Protein AF-A0A7S2Z044-F1 (afdb_monomer_lite)

Structure (mmCIF, N/CA/C/O backbone):
data_AF-A0A7S2Z044-F1
#
_entry.id   AF-A0A7S2Z044-F1
#
loop_
_atom_site.group_PDB
_atom_site.id
_atom_site.type_symbol
_atom_site.label_atom_id
_atom_site.label_alt_id
_atom_site.label_comp_id
_atom_site.label_asym_id
_atom_site.label_entity_id
_atom_site.label_seq_id
_atom_site.pdbx_PDB_ins_code
_atom_site.Cartn_x
_atom_site.Cartn_y
_atom_site.Cartn_z
_atom_site.occupancy
_atom_site.B_iso_or_equiv
_atom_site.auth_seq_id
_atom_site.auth_comp_id
_atom_site.auth_asym_id
_atom_site.auth_atom_id
_atom_site.pdbx_PDB_model_num
ATOM 1 N N . ASN A 1 1 ? 30.075 -50.913 -17.106 1.00 54.25 1 ASN A N 1
ATOM 2 C CA . ASN A 1 1 ? 29.854 -49.473 -16.843 1.00 54.25 1 ASN A CA 1
ATOM 3 C C . ASN A 1 1 ? 29.549 -48.778 -18.163 1.00 54.25 1 ASN A C 1
ATOM 5 O O . ASN A 1 1 ? 30.467 -48.307 -18.811 1.00 54.25 1 ASN A O 1
ATOM 9 N N . GLY A 1 2 ? 28.295 -48.842 -18.622 1.00 72.44 2 GLY A N 1
ATOM 10 C CA . GLY A 1 2 ? 27.873 -48.404 -19.961 1.00 72.44 2 GLY A CA 1
ATOM 11 C C . GLY A 1 2 ? 27.183 -47.046 -19.942 1.00 72.44 2 GLY A C 1
ATOM 12 O O . GLY A 1 2 ? 25.981 -46.975 -20.171 1.00 72.44 2 GLY A O 1
ATOM 13 N N . LEU A 1 3 ? 27.926 -45.985 -19.631 1.00 67.94 3 LEU A N 1
ATOM 14 C CA . LEU A 1 3 ? 27.443 -44.635 -19.914 1.00 67.94 3 LEU A CA 1
ATOM 15 C C . LEU A 1 3 ? 27.772 -44.306 -21.381 1.00 67.94 3 LEU A C 1
ATOM 17 O O . LEU A 1 3 ? 28.876 -44.635 -21.818 1.00 67.94 3 LEU A O 1
ATOM 21 N N . PRO A 1 4 ? 26.832 -43.724 -22.145 1.00 78.38 4 PRO A N 1
ATOM 22 C CA . PRO A 1 4 ? 27.075 -43.335 -23.532 1.00 78.38 4 PRO A CA 1
ATOM 23 C C . PRO A 1 4 ? 28.184 -42.279 -23.629 1.00 78.38 4 PRO A C 1
ATOM 25 O O . PRO A 1 4 ? 28.387 -41.497 -22.698 1.00 78.38 4 PRO A O 1
ATOM 28 N N . GLU A 1 5 ? 28.902 -42.269 -24.757 1.00 81.75 5 GLU A N 1
ATOM 29 C CA . GLU A 1 5 ? 29.969 -41.295 -25.002 1.00 81.75 5 GLU A CA 1
ATOM 30 C C . GLU A 1 5 ? 29.427 -39.853 -25.027 1.00 81.75 5 GLU A C 1
ATOM 32 O O . GLU A 1 5 ? 28.322 -39.623 -25.531 1.00 81.75 5 GLU A O 1
ATOM 37 N N . PRO A 1 6 ? 30.181 -38.866 -24.502 1.00 82.19 6 PRO A N 1
ATOM 38 C CA . PRO A 1 6 ? 29.783 -37.466 -24.563 1.00 82.19 6 PRO A CA 1
ATOM 39 C C . PRO A 1 6 ? 29.648 -36.997 -26.016 1.00 82.19 6 PRO A C 1
ATOM 41 O O . PRO A 1 6 ? 30.586 -37.107 -26.803 1.00 82.19 6 PRO A O 1
ATOM 44 N N . VAL A 1 7 ? 28.496 -36.423 -26.359 1.00 84.81 7 VAL A N 1
ATOM 45 C CA . VAL A 1 7 ? 28.258 -35.797 -27.664 1.00 84.81 7 VAL A CA 1
ATOM 46 C C . VAL A 1 7 ? 28.498 -34.296 -27.538 1.00 84.81 7 VAL A C 1
ATOM 48 O O . VAL A 1 7 ? 27.949 -33.647 -26.649 1.00 84.81 7 VAL A O 1
ATOM 51 N N . VAL A 1 8 ? 29.313 -33.732 -28.431 1.00 84.56 8 VAL A N 1
ATOM 52 C CA . VAL A 1 8 ? 29.525 -32.281 -28.508 1.00 84.56 8 VAL A CA 1
ATOM 53 C C . VAL A 1 8 ? 28.316 -31.642 -29.186 1.00 84.56 8 VAL A C 1
ATOM 55 O O . VAL A 1 8 ? 27.989 -31.988 -30.321 1.00 84.56 8 VAL A O 1
ATOM 58 N N . HIS A 1 9 ? 27.676 -30.687 -28.511 1.00 81.94 9 HIS A N 1
ATOM 59 C CA . HIS A 1 9 ? 26.651 -29.834 -29.106 1.00 81.94 9 HIS A CA 1
ATOM 60 C C . HIS A 1 9 ? 27.142 -28.384 -29.199 1.00 81.94 9 HIS A C 1
ATOM 62 O O . HIS A 1 9 ? 27.899 -27.918 -28.347 1.00 81.94 9 HIS A O 1
ATOM 68 N N . THR A 1 10 ? 26.725 -27.678 -30.250 1.00 85.44 10 THR A N 1
ATOM 69 C CA . THR A 1 10 ? 26.970 -26.247 -30.440 1.00 85.44 10 THR A CA 1
ATOM 70 C C . THR A 1 10 ? 25.635 -25.530 -30.347 1.00 85.44 10 THR A C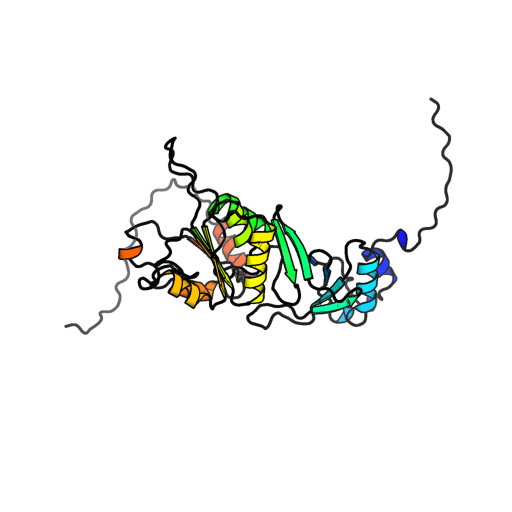 1
ATOM 72 O O . THR A 1 10 ? 24.788 -25.698 -31.221 1.00 85.44 10 THR A O 1
ATOM 75 N N . GLU A 1 11 ? 25.466 -24.719 -29.307 1.00 82.81 11 GLU A N 1
ATOM 76 C CA . GLU A 1 11 ? 24.310 -23.838 -29.156 1.00 82.81 11 GLU A CA 1
ATOM 77 C C . GLU A 1 11 ? 24.709 -22.386 -29.423 1.00 82.81 11 GLU A C 1
ATOM 79 O O . GLU A 1 11 ? 25.811 -21.952 -29.082 1.00 82.81 11 GLU A O 1
ATOM 84 N N . THR A 1 12 ? 23.812 -21.628 -30.057 1.00 87.31 12 THR A N 1
ATOM 85 C CA . THR A 1 12 ? 23.994 -20.190 -30.288 1.00 87.31 12 THR A CA 1
ATOM 86 C C . THR A 1 12 ? 23.179 -19.427 -29.259 1.00 87.31 12 THR A C 1
ATOM 88 O O . THR A 1 12 ? 21.952 -19.487 -29.275 1.00 87.31 12 THR A O 1
ATOM 91 N N . LEU A 1 13 ? 23.857 -18.695 -28.378 1.00 85.31 13 LEU A N 1
ATOM 92 C CA . LEU A 1 13 ? 23.195 -17.864 -27.378 1.00 85.31 13 LEU A CA 1
ATOM 93 C C . LEU A 1 13 ? 22.708 -16.560 -28.024 1.00 85.31 13 LEU A C 1
ATOM 95 O O . LEU A 1 13 ? 23.508 -15.677 -28.336 1.00 85.31 13 LEU A O 1
ATOM 99 N N . GLY A 1 14 ? 21.401 -16.451 -28.247 1.00 88.44 14 GLY A N 1
ATOM 100 C CA . GLY A 1 14 ? 20.727 -15.219 -28.659 1.00 88.44 14 GLY A CA 1
ATOM 101 C C . GLY A 1 14 ? 20.062 -14.459 -27.508 1.00 88.44 14 GLY A C 1
ATOM 102 O O . GLY A 1 14 ? 20.270 -14.745 -26.326 1.00 88.44 14 GLY A O 1
ATOM 103 N N . TYR A 1 15 ? 19.241 -13.466 -27.866 1.00 91.88 15 TYR A N 1
ATOM 104 C CA . TYR A 1 15 ? 18.554 -12.585 -26.919 1.00 91.88 15 TYR A CA 1
ATOM 105 C C . TYR A 1 15 ? 17.792 -13.377 -25.862 1.00 91.88 15 TYR A C 1
ATOM 107 O 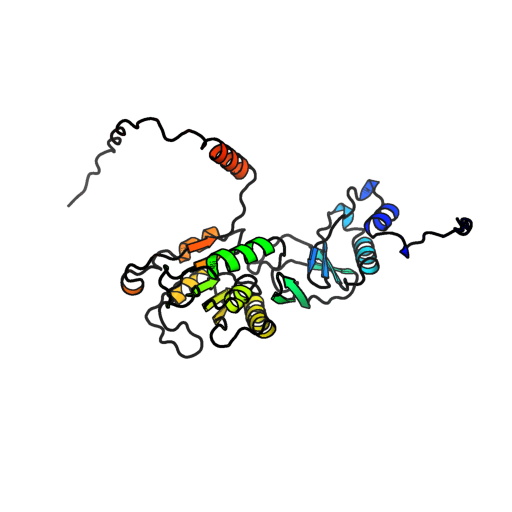O . TYR A 1 15 ? 17.910 -13.069 -24.684 1.00 91.88 15 TYR A O 1
ATOM 115 N N . GLU A 1 16 ? 17.041 -14.397 -26.266 1.00 90.44 16 GLU A N 1
ATOM 116 C CA . GLU A 1 16 ? 16.222 -15.275 -25.427 1.00 90.44 16 GLU A CA 1
ATOM 117 C C . GLU A 1 16 ? 16.976 -15.939 -24.266 1.00 90.44 16 GLU A C 1
ATOM 119 O O . GLU A 1 16 ? 16.363 -16.208 -23.236 1.00 90.44 16 GLU A O 1
ATOM 124 N N . HIS A 1 17 ? 18.295 -16.108 -24.376 1.00 91.75 17 HIS A N 1
ATOM 125 C CA . HIS A 1 17 ? 19.126 -16.723 -23.338 1.00 91.75 17 HIS A CA 1
ATOM 126 C C . HIS A 1 17 ? 19.630 -15.726 -22.283 1.00 91.75 17 HIS A C 1
ATOM 128 O O . HIS A 1 17 ? 20.152 -16.139 -21.251 1.00 91.75 17 HIS A O 1
ATOM 134 N N . LEU A 1 18 ? 19.487 -14.420 -22.532 1.00 92.31 18 LEU A N 1
ATOM 135 C CA . LEU A 1 18 ? 19.989 -13.364 -21.655 1.00 92.31 18 LEU A CA 1
ATOM 136 C C . LEU A 1 18 ? 18.912 -12.848 -20.698 1.00 92.31 18 LEU A C 1
ATOM 138 O O . LEU A 1 18 ? 17.761 -12.616 -21.089 1.00 92.31 18 LEU A O 1
ATOM 142 N N . GLY A 1 19 ? 19.308 -12.569 -19.459 1.00 92.00 19 GLY A N 1
ATOM 143 C CA . GLY A 1 19 ? 18.489 -11.846 -18.490 1.00 92.00 19 GLY A CA 1
ATOM 144 C C . GLY A 1 19 ? 18.380 -10.352 -18.814 1.00 92.00 19 GLY A C 1
ATOM 145 O O . GLY A 1 19 ? 19.195 -9.782 -19.541 1.00 92.00 19 GLY A O 1
ATOM 146 N N . ALA A 1 20 ? 17.389 -9.673 -18.225 1.00 92.62 20 ALA A N 1
ATOM 147 C CA . ALA A 1 20 ? 17.170 -8.237 -18.444 1.00 92.62 20 ALA A CA 1
ATOM 148 C C . ALA A 1 20 ? 18.421 -7.391 -18.166 1.00 92.62 20 ALA A C 1
ATOM 150 O O . ALA A 1 20 ? 18.765 -6.513 -18.953 1.00 92.62 20 ALA A O 1
ATOM 151 N N . LEU A 1 21 ? 19.136 -7.682 -17.076 1.00 91.00 21 LEU A N 1
ATOM 152 C CA . LEU A 1 21 ? 20.350 -6.954 -16.715 1.00 91.00 21 LEU A CA 1
ATOM 153 C C . LEU A 1 21 ? 21.470 -7.132 -17.753 1.00 91.00 21 LEU A C 1
ATOM 155 O O . LEU A 1 21 ? 22.160 -6.169 -18.073 1.00 91.00 21 LEU A O 1
ATOM 159 N N . GLU A 1 22 ? 21.655 -8.341 -18.281 1.00 91.69 22 GLU A N 1
ATOM 160 C CA . GLU A 1 22 ? 22.692 -8.644 -19.277 1.00 91.69 22 GLU A CA 1
ATOM 161 C C . GLU A 1 22 ? 22.397 -7.948 -20.602 1.00 91.69 22 GLU A C 1
ATOM 163 O O . GLU A 1 22 ? 23.284 -7.325 -21.184 1.00 91.69 22 GLU A O 1
ATOM 168 N N . VAL A 1 23 ? 21.133 -7.974 -21.028 1.00 93.81 23 VAL A N 1
ATOM 169 C CA . VAL A 1 23 ? 20.668 -7.222 -22.196 1.00 93.81 23 VAL A CA 1
ATOM 170 C C . VAL A 1 23 ? 20.916 -5.727 -22.006 1.00 93.81 23 VAL A C 1
ATOM 172 O O . VAL A 1 23 ? 21.525 -5.088 -22.862 1.00 93.81 23 VAL A O 1
ATOM 175 N N . LEU A 1 24 ? 20.493 -5.150 -20.878 1.00 93.19 24 LEU A N 1
ATOM 176 C CA . LEU A 1 24 ? 20.673 -3.718 -20.627 1.00 93.19 24 LEU A CA 1
ATOM 177 C C . LEU A 1 24 ? 22.152 -3.319 -20.568 1.00 93.19 24 LEU A C 1
ATOM 179 O O . LEU A 1 24 ? 22.493 -2.237 -21.035 1.00 93.19 24 LEU A O 1
ATOM 183 N N . ARG A 1 25 ? 23.040 -4.189 -20.066 1.00 91.06 25 ARG A N 1
ATOM 184 C CA . ARG A 1 25 ? 24.499 -3.969 -20.077 1.00 91.06 25 ARG A CA 1
ATOM 185 C C . ARG A 1 25 ? 25.090 -3.868 -21.474 1.00 91.06 25 ARG A C 1
ATOM 187 O O . ARG A 1 25 ? 26.053 -3.131 -21.649 1.00 91.06 25 ARG A O 1
ATOM 194 N N . GLN A 1 26 ? 24.534 -4.596 -22.434 1.00 91.12 26 GLN A N 1
ATOM 195 C CA . GLN A 1 26 ? 25.003 -4.562 -23.817 1.00 91.12 26 GLN A CA 1
ATOM 196 C C . GLN A 1 26 ? 24.399 -3.397 -24.609 1.00 91.12 26 GLN A C 1
ATOM 198 O O . GLN A 1 26 ? 25.056 -2.861 -25.497 1.00 91.12 26 GLN A O 1
ATOM 203 N N . LEU A 1 27 ? 23.159 -3.001 -24.298 1.00 91.06 27 LEU A N 1
ATOM 204 C CA . LEU A 1 27 ? 22.430 -1.986 -25.066 1.00 91.06 27 LEU A CA 1
ATOM 205 C C . LEU A 1 27 ? 22.612 -0.555 -24.547 1.00 91.06 27 LEU A C 1
ATOM 207 O O . LEU A 1 27 ? 22.494 0.391 -25.325 1.00 91.06 27 LEU A O 1
ATOM 211 N N . LEU A 1 28 ? 22.848 -0.370 -23.246 1.00 91.25 28 LEU A N 1
ATOM 212 C CA . LEU A 1 28 ? 23.001 0.961 -22.663 1.00 91.25 28 LEU A CA 1
ATOM 213 C C . LEU A 1 28 ? 24.460 1.428 -22.734 1.00 91.25 28 LEU A C 1
ATOM 215 O O . LEU A 1 28 ? 25.361 0.671 -22.370 1.00 91.25 28 LEU A O 1
ATOM 219 N N . PRO A 1 29 ? 24.717 2.693 -23.114 1.00 88.75 29 PRO A N 1
ATOM 220 C CA . PRO A 1 29 ? 26.056 3.258 -23.054 1.00 88.75 29 PRO A CA 1
ATOM 221 C C . PRO A 1 29 ? 26.427 3.513 -21.589 1.00 88.75 29 PRO A C 1
ATOM 223 O O . PRO A 1 29 ? 26.142 4.572 -21.033 1.00 88.75 29 PRO A O 1
ATOM 226 N N . THR A 1 30 ? 27.061 2.530 -20.949 1.00 80.31 30 THR A N 1
ATOM 227 C CA . THR A 1 30 ? 27.416 2.549 -19.515 1.00 80.31 30 THR A CA 1
ATOM 228 C C . THR A 1 30 ? 28.252 3.760 -19.114 1.00 80.31 30 THR A C 1
ATOM 230 O O . THR A 1 30 ? 28.068 4.290 -18.023 1.00 80.31 30 THR A O 1
ATOM 233 N N . ALA A 1 31 ? 29.097 4.262 -20.018 1.00 77.94 31 ALA A N 1
ATOM 234 C CA . ALA A 1 31 ? 29.869 5.488 -19.815 1.00 77.94 31 ALA A CA 1
ATOM 235 C C . ALA A 1 31 ? 28.998 6.746 -19.605 1.00 77.94 31 ALA A C 1
ATOM 237 O O . ALA A 1 31 ? 29.471 7.719 -19.030 1.00 77.94 31 ALA A O 1
ATOM 238 N N . ILE A 1 32 ? 27.745 6.730 -20.074 1.00 74.50 32 ILE A N 1
ATOM 239 C CA . ILE A 1 32 ? 26.797 7.853 -20.003 1.00 74.50 32 ILE A CA 1
ATOM 240 C C . ILE A 1 32 ? 25.731 7.594 -18.935 1.00 74.50 32 ILE A C 1
ATOM 242 O O . ILE A 1 32 ? 25.380 8.491 -18.179 1.00 74.50 32 ILE A O 1
ATOM 246 N N . VAL A 1 33 ? 25.209 6.367 -18.873 1.00 77.06 33 VAL A N 1
ATOM 247 C CA . VAL A 1 33 ? 24.081 6.006 -17.998 1.00 77.06 33 VAL A CA 1
ATOM 248 C C . VAL A 1 33 ? 24.524 5.754 -16.550 1.00 77.06 33 VAL A C 1
ATOM 250 O O . VAL A 1 33 ? 23.701 5.783 -15.635 1.00 77.06 33 VAL A O 1
ATOM 253 N N . GLY A 1 34 ? 25.819 5.513 -16.323 1.00 80.62 34 GLY A N 1
ATOM 254 C CA . GLY A 1 34 ? 26.341 5.129 -15.016 1.00 80.62 34 GLY A CA 1
ATOM 255 C C . GLY A 1 34 ? 25.796 3.764 -14.596 1.00 80.62 34 GLY A C 1
ATOM 256 O O . GLY A 1 34 ? 26.004 2.760 -15.284 1.00 80.62 34 GLY A O 1
ATOM 257 N N . ASP A 1 35 ? 25.082 3.722 -13.470 1.00 81.88 35 ASP A N 1
ATOM 258 C CA . ASP A 1 35 ? 24.473 2.489 -12.969 1.00 81.88 35 ASP A CA 1
ATOM 259 C C . ASP A 1 35 ? 23.275 2.074 -13.824 1.00 81.88 35 ASP A C 1
ATOM 261 O O . ASP A 1 35 ? 22.336 2.8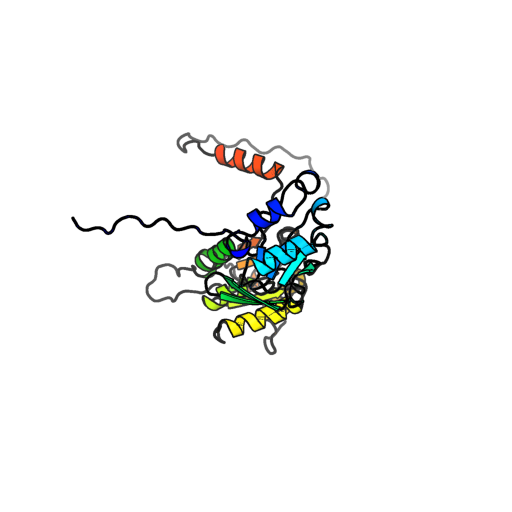40 -14.030 1.00 81.88 35 ASP A O 1
ATOM 265 N N . ILE A 1 36 ? 23.253 0.816 -14.252 1.00 84.69 36 ILE A N 1
ATOM 266 C CA . ILE A 1 36 ? 22.097 0.224 -14.930 1.00 84.69 36 ILE A CA 1
ATOM 267 C C . ILE A 1 36 ? 21.034 -0.133 -13.885 1.00 84.69 36 ILE A C 1
ATOM 269 O O . ILE A 1 36 ? 21.398 -0.644 -12.824 1.00 84.69 36 ILE A O 1
ATOM 273 N N . PRO A 1 37 ? 19.730 0.070 -14.160 1.00 83.12 37 PRO A N 1
ATOM 274 C CA . PRO A 1 37 ? 18.671 -0.418 -13.283 1.00 83.12 37 PRO A CA 1
ATOM 275 C C . PRO A 1 37 ? 18.810 -1.926 -13.035 1.00 83.12 37 PRO A C 1
ATOM 277 O O . PRO A 1 37 ? 18.689 -2.734 -13.955 1.00 83.12 37 PRO A O 1
ATOM 280 N N . THR A 1 38 ? 19.088 -2.307 -11.789 1.00 82.69 38 THR A N 1
ATOM 281 C CA . THR A 1 38 ? 19.297 -3.710 -11.392 1.00 82.69 38 THR A CA 1
ATOM 282 C C . THR A 1 38 ? 18.045 -4.359 -10.817 1.00 82.69 38 THR A C 1
ATOM 284 O O . THR A 1 38 ? 17.954 -5.584 -10.782 1.00 82.69 38 THR A O 1
ATOM 287 N N . SER A 1 39 ? 17.080 -3.560 -10.364 1.00 86.81 39 SER A N 1
ATOM 288 C CA . SER A 1 39 ? 15.843 -4.035 -9.755 1.00 86.81 39 SER A CA 1
ATOM 289 C C . SER A 1 39 ? 14.683 -3.076 -10.016 1.00 86.81 39 SER A C 1
ATOM 291 O O . SER A 1 39 ? 14.867 -1.903 -10.348 1.00 86.81 39 SER A O 1
ATOM 293 N N . PHE A 1 40 ? 13.471 -3.601 -9.872 1.00 92.81 40 PHE A N 1
ATOM 294 C CA . PHE A 1 40 ? 12.220 -2.857 -9.933 1.00 92.81 40 PHE A CA 1
ATOM 295 C C . PHE A 1 40 ? 11.240 -3.439 -8.914 1.00 92.81 40 PHE A C 1
ATOM 297 O O . PHE A 1 40 ? 11.372 -4.590 -8.491 1.00 92.81 40 PHE A O 1
ATOM 304 N N . GLU A 1 41 ? 10.250 -2.647 -8.510 1.00 93.19 41 GLU A N 1
ATOM 305 C CA . GLU A 1 41 ? 9.163 -3.141 -7.666 1.00 93.19 41 GLU A CA 1
ATOM 306 C C . GLU A 1 41 ? 8.070 -3.752 -8.535 1.00 93.19 41 GLU A C 1
ATOM 308 O O . GLU A 1 41 ? 7.736 -3.222 -9.592 1.00 93.19 41 GLU A O 1
ATOM 313 N N . THR A 1 42 ? 7.495 -4.866 -8.089 1.00 95.00 42 THR A N 1
ATOM 314 C CA . THR A 1 42 ? 6.371 -5.503 -8.780 1.00 95.00 42 THR A CA 1
ATOM 315 C C . THR A 1 42 ? 5.081 -5.264 -8.005 1.00 95.00 42 THR A C 1
ATOM 317 O O . THR A 1 42 ? 5.006 -5.555 -6.810 1.00 95.00 42 THR A O 1
ATOM 320 N N . VAL A 1 43 ? 4.053 -4.768 -8.691 1.00 96.06 43 VAL A N 1
ATOM 321 C CA . VAL A 1 43 ? 2.700 -4.559 -8.159 1.00 96.06 43 VAL A CA 1
ATOM 322 C C . VAL A 1 43 ? 1.711 -5.311 -9.053 1.00 96.06 43 VAL A C 1
ATOM 324 O O . VAL A 1 43 ? 1.166 -4.782 -10.023 1.00 96.06 43 VAL A O 1
ATOM 327 N N . GLY A 1 44 ? 1.530 -6.600 -8.758 1.00 96.25 44 GLY A N 1
ATOM 328 C CA . GLY A 1 44 ? 0.828 -7.537 -9.640 1.00 96.25 44 GLY A CA 1
ATOM 329 C C . GLY A 1 44 ? 1.538 -7.644 -10.990 1.00 96.25 44 GLY A C 1
ATOM 330 O O . GLY A 1 44 ? 2.695 -8.050 -11.021 1.00 96.25 44 GLY A O 1
ATOM 331 N N . HIS A 1 45 ? 0.887 -7.270 -12.093 1.00 97.62 45 HIS A N 1
ATOM 332 C CA . HIS A 1 45 ? 1.500 -7.268 -13.435 1.00 97.62 45 HIS A CA 1
ATOM 333 C C . HIS A 1 45 ? 2.270 -5.984 -13.788 1.00 97.62 45 HIS A C 1
ATOM 335 O O . HIS A 1 45 ? 2.713 -5.826 -14.927 1.00 97.62 45 HIS A O 1
ATOM 341 N N . ILE A 1 46 ? 2.398 -5.042 -12.850 1.00 98.31 46 ILE A N 1
ATOM 342 C CA . ILE A 1 46 ? 3.038 -3.744 -13.083 1.00 98.31 46 ILE A CA 1
ATOM 343 C C . ILE A 1 46 ? 4.471 -3.778 -12.551 1.00 98.31 46 ILE A C 1
ATOM 345 O O . ILE A 1 46 ? 4.683 -4.045 -11.367 1.00 98.31 46 ILE A O 1
ATOM 349 N N . ALA A 1 47 ? 5.448 -3.457 -13.398 1.00 97.44 47 ALA A N 1
ATOM 350 C CA . ALA A 1 47 ? 6.824 -3.191 -12.986 1.00 97.44 47 ALA A CA 1
ATOM 351 C C . ALA A 1 47 ? 7.026 -1.685 -12.783 1.00 97.44 47 ALA A C 1
ATOM 353 O O . ALA A 1 47 ? 6.835 -0.899 -13.707 1.00 97.44 47 ALA A O 1
ATOM 354 N N . HIS A 1 48 ? 7.427 -1.281 -11.582 1.00 96.06 48 HIS A N 1
ATOM 355 C CA . HIS A 1 48 ? 7.641 0.110 -11.201 1.00 96.06 48 HIS A CA 1
ATOM 356 C C . HIS A 1 48 ? 9.131 0.412 -11.021 1.00 96.06 48 HIS A C 1
ATOM 358 O O . HIS A 1 48 ? 9.814 -0.174 -10.176 1.00 96.06 48 HIS A O 1
ATOM 364 N N . LEU A 1 49 ? 9.617 1.371 -11.810 1.00 94.88 49 LEU A N 1
ATOM 365 C CA . LEU A 1 49 ? 10.976 1.895 -11.776 1.00 94.88 49 LEU A CA 1
ATOM 366 C C . LEU A 1 49 ? 11.055 3.299 -11.178 1.00 94.88 49 LEU A C 1
ATOM 368 O O . LEU A 1 49 ? 10.120 4.095 -11.252 1.00 94.88 49 LEU A O 1
ATOM 372 N N . ASN A 1 50 ? 12.232 3.598 -10.635 1.00 92.56 50 ASN A N 1
ATOM 373 C CA . ASN A 1 50 ? 12.647 4.936 -10.231 1.00 92.56 50 ASN A CA 1
ATOM 374 C C . ASN A 1 50 ? 13.930 5.265 -11.002 1.00 92.56 50 ASN A C 1
ATOM 376 O O . ASN A 1 50 ? 15.032 5.071 -10.488 1.00 92.56 50 ASN A O 1
ATOM 380 N N . LEU A 1 51 ? 13.776 5.650 -12.269 1.00 93.06 51 LEU A N 1
ATOM 381 C CA . LEU A 1 51 ? 14.903 5.963 -13.143 1.00 93.06 51 LEU A CA 1
ATOM 382 C C . LEU A 1 51 ? 15.593 7.259 -12.703 1.00 93.06 51 LEU A C 1
ATOM 384 O O . LEU A 1 51 ? 14.925 8.232 -12.355 1.00 93.06 51 LEU A O 1
ATOM 388 N N . LYS A 1 52 ? 16.928 7.258 -12.746 1.00 90.88 52 LYS A N 1
ATOM 389 C CA . LYS A 1 52 ? 17.767 8.452 -12.564 1.00 90.88 52 LYS A CA 1
ATOM 390 C C . LYS A 1 52 ? 17.735 9.327 -13.822 1.00 90.88 52 LYS A C 1
ATOM 392 O O . LYS A 1 52 ? 17.423 8.829 -14.906 1.00 90.88 52 LYS A O 1
ATOM 397 N N . ASP A 1 53 ? 18.113 10.596 -13.698 1.00 90.38 53 ASP A N 1
ATOM 398 C CA . ASP A 1 53 ? 18.072 11.565 -14.802 1.00 90.38 53 ASP A CA 1
ATOM 399 C C . ASP A 1 53 ? 18.886 11.104 -16.020 1.00 90.38 53 ASP A C 1
ATOM 401 O O . ASP A 1 53 ? 18.426 11.216 -17.157 1.00 90.38 53 ASP A O 1
ATOM 405 N N . GLU A 1 54 ? 20.040 10.472 -15.796 1.00 91.12 54 GLU A N 1
ATOM 406 C CA . GLU A 1 54 ? 20.912 9.937 -16.849 1.00 91.12 54 GLU A CA 1
ATOM 407 C C . GLU A 1 54 ? 20.283 8.745 -17.594 1.00 91.12 54 GLU A C 1
ATOM 409 O O . GLU A 1 54 ? 20.629 8.450 -18.740 1.00 91.12 54 GLU A O 1
ATOM 414 N N . GLN A 1 55 ? 19.330 8.057 -16.958 1.00 92.44 55 GLN A N 1
ATOM 415 C CA . GLN A 1 55 ? 18.612 6.907 -17.512 1.00 92.44 55 GLN A CA 1
ATOM 416 C C . GLN A 1 55 ? 17.344 7.319 -18.274 1.00 92.44 55 GLN A C 1
ATOM 418 O O . GLN A 1 55 ? 16.875 6.561 -19.128 1.00 92.44 55 GLN A O 1
ATOM 423 N N . LEU A 1 56 ? 16.779 8.503 -17.999 1.00 92.94 56 LEU A N 1
ATOM 424 C CA . LEU A 1 56 ? 15.526 8.971 -18.607 1.00 92.94 56 LEU A CA 1
ATOM 425 C C . LEU A 1 56 ? 15.540 8.988 -20.146 1.00 92.94 56 LEU A C 1
ATOM 427 O O . LEU A 1 56 ? 14.530 8.571 -20.726 1.00 92.94 56 LEU A O 1
ATOM 431 N N . PRO A 1 57 ? 16.637 9.369 -20.837 1.00 94.56 57 PRO A N 1
ATOM 432 C CA . PRO A 1 57 ? 16.706 9.284 -22.298 1.00 94.56 57 PRO A CA 1
ATOM 433 C C . PRO A 1 57 ? 16.499 7.861 -22.840 1.00 94.56 57 PRO A C 1
ATOM 435 O O . PRO A 1 57 ? 16.007 7.685 -23.952 1.00 94.56 57 PRO A O 1
ATOM 438 N N . TYR A 1 58 ? 16.807 6.838 -22.037 1.00 95.31 58 TYR A N 1
ATOM 439 C CA . TYR A 1 58 ? 16.714 5.422 -22.400 1.00 95.31 58 TYR A CA 1
ATOM 440 C C . TYR A 1 58 ? 15.478 4.727 -21.814 1.00 95.31 58 TYR A C 1
ATOM 442 O O . TYR A 1 58 ? 15.332 3.513 -21.959 1.00 95.31 58 TYR A O 1
ATOM 450 N N . LYS A 1 59 ? 14.551 5.461 -21.181 1.00 95.75 59 LYS A N 1
ATOM 451 C CA . LYS A 1 59 ? 13.405 4.879 -20.457 1.00 95.75 59 LYS A CA 1
ATOM 452 C C . LYS A 1 59 ? 12.568 3.905 -21.291 1.00 95.75 59 LYS A C 1
ATOM 454 O O . LYS A 1 59 ? 12.130 2.882 -20.777 1.00 95.75 59 LYS A O 1
ATOM 459 N N . ARG A 1 60 ? 12.372 4.185 -22.586 1.00 97.62 60 ARG A N 1
ATOM 460 C CA . ARG A 1 60 ? 11.611 3.311 -23.500 1.00 97.62 60 ARG A CA 1
ATOM 461 C C . ARG A 1 60 ? 12.344 2.000 -23.780 1.00 97.62 60 ARG A C 1
ATOM 463 O O . ARG A 1 60 ? 11.715 0.947 -23.778 1.00 97.62 60 ARG A O 1
ATOM 470 N N . LEU A 1 61 ? 13.663 2.060 -23.972 1.00 96.75 61 LEU A N 1
ATOM 471 C CA . LEU A 1 61 ? 14.509 0.879 -24.147 1.00 96.75 61 LEU A CA 1
ATOM 472 C C . LEU A 1 61 ? 14.513 0.027 -22.873 1.00 96.75 61 LEU A C 1
ATOM 474 O O . LEU A 1 61 ? 14.232 -1.166 -22.936 1.00 96.75 61 LEU A O 1
ATOM 478 N N . ILE A 1 62 ? 14.751 0.660 -21.720 1.00 96.44 62 ILE A N 1
ATOM 479 C CA . ILE A 1 62 ? 14.736 -0.000 -20.410 1.00 96.44 62 ILE A CA 1
ATOM 480 C C . ILE A 1 62 ? 13.387 -0.678 -20.168 1.00 96.44 62 ILE A C 1
ATOM 482 O O . ILE A 1 62 ? 13.333 -1.867 -19.861 1.00 96.44 62 ILE A O 1
ATOM 486 N N . GLY A 1 63 ? 12.294 0.064 -20.364 1.00 97.50 63 GLY A N 1
ATOM 487 C CA . GLY A 1 63 ? 10.943 -0.453 -20.194 1.00 97.50 63 GLY A CA 1
ATOM 488 C C . GLY A 1 63 ? 10.653 -1.646 -21.099 1.00 97.50 63 GLY A C 1
ATOM 489 O O . GLY A 1 63 ? 10.093 -2.636 -20.639 1.00 97.50 63 GLY A O 1
ATOM 490 N N . ARG A 1 64 ? 11.066 -1.586 -22.370 1.00 97.50 64 ARG A N 1
ATOM 491 C CA . ARG A 1 64 ? 10.845 -2.672 -23.329 1.00 97.50 64 ARG A CA 1
ATOM 492 C C . ARG A 1 64 ? 11.605 -3.941 -22.954 1.00 97.50 64 ARG A C 1
ATOM 494 O O . ARG A 1 64 ? 11.007 -5.009 -22.974 1.00 97.50 64 ARG A O 1
ATOM 501 N N . VAL A 1 65 ? 12.872 -3.826 -22.555 1.00 96.88 65 VAL A N 1
ATOM 502 C CA . VAL A 1 65 ? 13.651 -4.986 -22.093 1.00 96.88 65 VAL A CA 1
ATOM 503 C C . VAL A 1 65 ? 13.017 -5.601 -20.848 1.00 96.88 65 VAL A C 1
ATOM 505 O O . VAL A 1 65 ? 12.880 -6.815 -20.772 1.00 96.88 65 VAL A O 1
ATOM 508 N N . ILE A 1 66 ? 12.577 -4.787 -19.883 1.00 96.88 66 ILE A N 1
ATOM 509 C CA . ILE A 1 66 ? 11.899 -5.302 -18.684 1.00 96.88 66 ILE A CA 1
ATOM 510 C C . ILE A 1 66 ? 10.610 -6.032 -19.059 1.00 96.88 66 ILE A C 1
ATOM 512 O O . ILE A 1 66 ? 10.379 -7.128 -18.556 1.00 96.88 66 ILE A O 1
ATOM 516 N N . LEU A 1 67 ? 9.803 -5.464 -19.956 1.00 97.38 67 LEU A N 1
ATOM 517 C CA . LEU A 1 67 ? 8.566 -6.082 -20.424 1.00 97.38 67 LEU A CA 1
ATOM 518 C C . LEU A 1 67 ? 8.827 -7.433 -21.115 1.00 97.38 67 LEU A C 1
ATOM 520 O O . LEU A 1 67 ? 8.210 -8.430 -20.766 1.00 97.38 67 LEU A O 1
ATOM 524 N N . GLU A 1 68 ? 9.765 -7.479 -22.064 1.00 96.62 68 GLU A N 1
ATOM 525 C CA . GLU A 1 68 ? 10.069 -8.683 -22.855 1.00 96.62 68 GLU A CA 1
ATOM 526 C C . GLU A 1 68 ? 1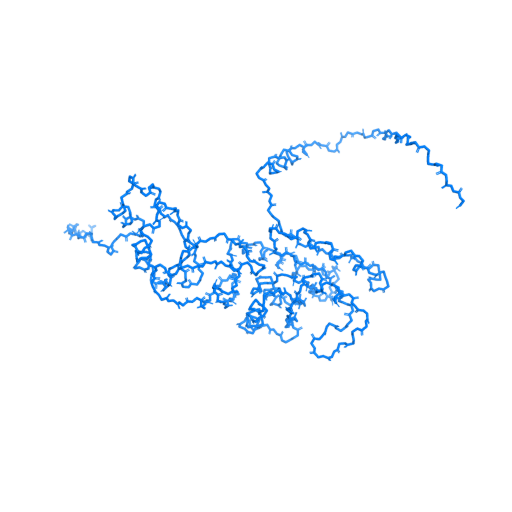0.762 -9.785 -22.043 1.00 96.62 68 GLU A C 1
ATOM 528 O O . GLU A 1 68 ? 10.692 -10.954 -22.409 1.00 96.62 68 GLU A O 1
ATOM 533 N N . LYS A 1 69 ? 11.442 -9.431 -20.947 1.00 95.62 69 LYS A N 1
ATOM 534 C CA . LYS A 1 69 ? 12.169 -10.378 -20.087 1.00 95.62 69 LYS A CA 1
ATOM 535 C C . LYS A 1 69 ? 11.376 -10.876 -18.888 1.00 95.62 69 LYS A C 1
ATOM 537 O O . LYS A 1 69 ? 11.919 -11.627 -18.082 1.00 95.62 69 LYS A O 1
ATOM 542 N N . ASN A 1 70 ? 10.125 -10.448 -18.739 1.00 95.12 70 ASN A N 1
ATOM 543 C CA . ASN A 1 70 ? 9.285 -10.822 -17.611 1.00 95.12 70 ASN A CA 1
ATOM 544 C C . ASN A 1 70 ? 7.856 -11.116 -18.081 1.00 95.12 70 ASN A C 1
ATOM 546 O O . ASN A 1 70 ? 7.014 -10.226 -18.092 1.00 95.12 70 ASN A O 1
ATOM 550 N N . ASP A 1 71 ? 7.546 -12.385 -18.354 1.00 93.69 71 ASP A N 1
ATOM 551 C CA . ASP A 1 71 ? 6.246 -12.820 -18.903 1.00 93.69 71 ASP A CA 1
ATOM 552 C C . ASP A 1 71 ? 5.019 -12.428 -18.061 1.00 93.69 71 ASP A C 1
ATOM 554 O O . ASP A 1 71 ? 3.893 -12.384 -18.552 1.00 93.69 71 ASP A O 1
ATOM 558 N N . ARG A 1 72 ? 5.216 -12.171 -16.762 1.00 95.75 72 ARG A N 1
ATOM 559 C CA . ARG A 1 72 ? 4.146 -11.759 -15.836 1.00 95.75 72 ARG A CA 1
ATOM 560 C C . ARG A 1 72 ? 3.867 -10.258 -15.864 1.00 95.75 72 ARG A C 1
ATOM 562 O O . ARG A 1 72 ? 2.861 -9.829 -15.303 1.00 95.75 72 ARG A O 1
ATOM 569 N N . ILE A 1 73 ? 4.766 -9.468 -16.441 1.00 97.94 73 ILE A N 1
ATOM 570 C CA . ILE A 1 73 ? 4.662 -8.016 -16.488 1.00 97.94 73 ILE A CA 1
ATOM 571 C C . ILE A 1 73 ? 3.992 -7.620 -17.797 1.00 97.94 73 ILE A C 1
ATOM 573 O O . ILE A 1 73 ? 4.429 -8.008 -18.874 1.00 97.94 73 ILE A O 1
ATOM 577 N N . THR A 1 74 ? 2.935 -6.817 -17.710 1.00 98.25 74 THR A N 1
ATOM 578 C CA . THR A 1 74 ? 2.232 -6.288 -18.892 1.00 98.25 74 THR A CA 1
ATOM 579 C C . THR A 1 74 ? 2.298 -4.771 -18.987 1.00 98.25 74 THR A C 1
ATOM 581 O O . THR A 1 74 ? 2.023 -4.222 -20.055 1.00 98.25 74 THR A O 1
ATOM 584 N N . SER A 1 75 ? 2.696 -4.103 -17.901 1.00 98.44 75 SER A N 1
ATOM 585 C CA . SER A 1 75 ? 2.817 -2.649 -17.804 1.00 98.44 75 SER A CA 1
ATOM 586 C C . SER A 1 75 ? 4.124 -2.304 -17.093 1.00 98.44 75 SER A C 1
ATOM 588 O O . SER A 1 75 ? 4.389 -2.805 -16.001 1.00 98.44 75 SER A O 1
ATOM 590 N N . VAL A 1 76 ? 4.941 -1.433 -17.682 1.00 98.31 76 VAL A N 1
ATOM 591 C CA . VAL A 1 76 ? 6.164 -0.920 -17.055 1.00 98.31 76 VAL A CA 1
ATOM 592 C C . VAL A 1 76 ? 6.026 0.579 -16.876 1.00 98.31 76 VAL A C 1
ATOM 594 O O . VAL A 1 76 ? 5.812 1.308 -17.848 1.00 98.31 76 VAL A O 1
ATOM 597 N N . VAL A 1 77 ? 6.163 1.041 -15.637 1.00 97.69 77 VAL A N 1
ATOM 598 C CA . VAL A 1 77 ? 5.983 2.439 -15.253 1.00 97.69 77 VAL A CA 1
ATOM 599 C C . VAL A 1 77 ? 7.233 3.008 -14.603 1.00 97.69 77 VAL A C 1
ATOM 601 O O . VAL A 1 77 ? 7.978 2.304 -13.924 1.00 97.69 77 VAL A O 1
ATOM 604 N N . ASN A 1 78 ? 7.440 4.306 -14.781 1.00 96.19 78 ASN A N 1
ATOM 605 C CA . ASN A 1 78 ? 8.458 5.069 -14.077 1.00 96.19 78 ASN A CA 1
ATOM 606 C C . ASN A 1 78 ? 7.808 6.137 -13.193 1.00 96.19 78 ASN A C 1
ATOM 608 O O . ASN A 1 78 ? 6.889 6.833 -13.630 1.00 96.19 78 ASN A O 1
ATOM 612 N N . LYS A 1 79 ? 8.321 6.310 -11.975 1.00 92.38 79 LYS A N 1
ATOM 613 C CA . LYS A 1 79 ? 7.974 7.451 -11.127 1.00 92.38 79 LYS A CA 1
ATOM 614 C C . LYS A 1 79 ? 8.579 8.728 -11.695 1.00 92.38 79 LYS A C 1
ATOM 616 O O . LYS A 1 79 ? 9.782 8.804 -11.921 1.00 92.38 79 LYS A O 1
ATOM 621 N N . THR A 1 80 ? 7.748 9.747 -11.883 1.00 87.25 80 THR A N 1
ATOM 622 C CA . THR A 1 80 ? 8.179 11.014 -12.499 1.00 87.25 80 THR A CA 1
ATOM 623 C C . THR A 1 80 ? 8.567 12.085 -11.484 1.00 87.25 80 THR A C 1
ATOM 625 O O . THR A 1 80 ? 9.423 12.912 -11.775 1.00 87.25 80 THR A O 1
ATOM 628 N N . LYS A 1 81 ? 7.946 12.095 -10.297 1.00 80.50 81 LYS A N 1
ATOM 629 C CA . LYS A 1 81 ? 8.180 13.094 -9.240 1.00 80.50 81 LYS A CA 1
ATOM 630 C C . LYS A 1 81 ? 7.989 12.504 -7.847 1.00 80.50 81 LYS A C 1
ATOM 632 O O . LYS A 1 81 ? 7.446 11.407 -7.689 1.00 80.50 81 LYS A O 1
ATOM 637 N N . ALA A 1 82 ? 8.436 13.237 -6.828 1.00 78.12 82 ALA A N 1
ATOM 638 C CA . ALA A 1 82 ? 8.157 12.919 -5.432 1.00 78.12 82 ALA A CA 1
ATOM 639 C C . ALA A 1 82 ? 6.643 12.931 -5.135 1.00 78.12 82 ALA A C 1
ATOM 641 O O . ALA A 1 82 ? 5.833 13.439 -5.908 1.00 78.12 82 ALA A O 1
ATOM 642 N N . ILE A 1 83 ? 6.257 12.319 -4.012 1.00 74.94 83 ILE A N 1
ATOM 643 C CA . ILE A 1 83 ? 4.866 12.340 -3.555 1.00 74.94 83 ILE A CA 1
ATOM 644 C C . ILE A 1 83 ? 4.589 13.726 -2.970 1.00 74.94 83 ILE A C 1
ATOM 646 O O . ILE A 1 83 ? 5.152 14.058 -1.933 1.00 74.94 83 ILE A O 1
ATOM 650 N N . GLU A 1 84 ? 3.714 14.498 -3.610 1.00 69.75 84 GLU A N 1
ATOM 651 C CA . GLU A 1 84 ? 3.391 15.871 -3.185 1.00 69.75 84 GLU A CA 1
ATOM 652 C C . GLU A 1 84 ? 1.918 16.057 -2.777 1.00 69.75 84 GLU A C 1
ATOM 654 O O . GLU A 1 84 ? 1.568 17.074 -2.187 1.00 69.75 84 GLU A O 1
ATOM 659 N N . ASN A 1 85 ? 1.035 15.089 -3.058 1.00 76.44 85 ASN A N 1
ATOM 660 C CA . ASN A 1 85 ? -0.397 15.214 -2.765 1.00 76.44 85 ASN A CA 1
ATOM 661 C C . ASN A 1 85 ? -0.818 14.506 -1.462 1.00 76.44 85 ASN A C 1
ATOM 663 O O . ASN A 1 85 ? -0.213 13.522 -1.034 1.00 76.44 85 ASN A O 1
ATOM 667 N N . GLN A 1 86 ? -1.917 14.982 -0.865 1.00 79.44 86 GLN A N 1
ATOM 668 C CA . GLN A 1 86 ? -2.485 14.454 0.386 1.00 79.44 86 GLN A CA 1
ATOM 669 C C . GLN A 1 86 ? -2.948 12.988 0.302 1.00 79.44 86 GLN A C 1
ATOM 671 O O . GLN A 1 86 ? -2.986 12.292 1.312 1.00 79.44 86 GLN A O 1
ATOM 676 N N . PHE A 1 87 ? -3.272 12.501 -0.899 1.00 82.31 87 PHE A N 1
ATOM 677 C CA . PHE A 1 87 ? -3.679 11.110 -1.138 1.00 82.31 87 PHE A CA 1
ATOM 678 C C . PHE A 1 87 ? -2.491 10.161 -1.331 1.00 82.31 87 PHE A C 1
ATOM 680 O O . PHE A 1 87 ? -2.671 8.952 -1.471 1.00 82.31 87 PHE A O 1
ATOM 687 N N . ARG A 1 88 ? -1.276 10.716 -1.343 1.00 82.06 88 ARG A N 1
ATOM 688 C CA . ARG A 1 88 ? -0.001 10.035 -1.554 1.00 82.06 88 ARG A CA 1
ATOM 689 C C . ARG A 1 88 ? 0.111 9.238 -2.855 1.00 82.06 88 ARG A C 1
ATOM 691 O O . ARG A 1 88 ? 0.943 8.336 -2.958 1.00 82.06 88 ARG A O 1
ATOM 698 N N . VAL A 1 89 ? -0.693 9.588 -3.853 1.00 84.00 89 VAL A N 1
ATOM 699 C CA . VAL A 1 89 ? -0.674 8.950 -5.171 1.00 84.00 89 VAL A CA 1
ATOM 700 C C . VAL A 1 89 ? 0.627 9.297 -5.888 1.00 84.00 89 VAL A C 1
ATOM 702 O O . VAL A 1 89 ? 1.026 10.465 -5.928 1.00 84.00 89 VAL A O 1
ATOM 705 N N . LEU A 1 90 ? 1.286 8.279 -6.445 1.00 84.19 90 LEU A N 1
ATOM 706 C CA . LEU A 1 90 ? 2.529 8.432 -7.193 1.00 84.19 90 LEU A CA 1
ATOM 707 C C . LEU A 1 90 ? 2.231 8.948 -8.610 1.00 84.19 90 LEU A C 1
ATOM 709 O O . LEU A 1 90 ? 1.396 8.365 -9.298 1.00 84.19 90 LEU A O 1
ATOM 713 N N . PRO A 1 91 ? 2.920 9.996 -9.087 1.00 86.94 91 PRO A N 1
ATOM 714 C CA . PRO A 1 91 ? 2.828 10.400 -10.482 1.00 86.94 91 PRO A CA 1
ATOM 715 C C . PRO A 1 91 ? 3.660 9.439 -11.345 1.00 86.94 91 PRO A C 1
ATOM 717 O O . PRO A 1 91 ? 4.897 9.456 -11.312 1.00 86.94 91 PRO A O 1
ATOM 720 N N . LEU A 1 92 ? 2.972 8.585 -12.100 1.00 92.50 92 LEU A N 1
ATOM 721 C CA . LEU A 1 92 ? 3.553 7.501 -12.894 1.00 92.50 92 LEU A CA 1
ATOM 722 C C . LEU A 1 92 ? 3.461 7.804 -14.395 1.00 92.50 92 LEU A C 1
ATOM 724 O O . LEU A 1 92 ? 2.472 8.358 -14.866 1.00 92.50 92 LEU A O 1
ATOM 728 N N . GLU A 1 93 ? 4.481 7.400 -15.149 1.00 95.62 93 GLU A N 1
ATOM 729 C CA . GLU A 1 93 ? 4.477 7.381 -16.615 1.00 95.62 93 GLU A CA 1
ATOM 730 C C . GLU A 1 93 ? 4.632 5.942 -17.108 1.00 95.62 93 GLU A C 1
ATOM 732 O O . GLU A 1 93 ? 5.564 5.251 -16.695 1.00 95.62 93 GLU A O 1
ATOM 737 N N . VAL A 1 94 ? 3.786 5.506 -18.045 1.00 97.94 94 VAL A N 1
ATOM 738 C CA . VAL A 1 94 ? 3.960 4.221 -18.737 1.00 97.94 94 VAL A CA 1
ATOM 739 C C . VAL A 1 94 ? 5.106 4.318 -19.742 1.00 97.94 94 VAL A C 1
ATOM 741 O O . VAL A 1 94 ? 5.017 5.000 -20.770 1.00 97.94 94 VAL A O 1
ATOM 744 N N . ILE A 1 95 ? 6.187 3.590 -19.471 1.00 98.06 95 ILE A N 1
ATOM 745 C CA . ILE A 1 95 ? 7.382 3.555 -20.319 1.00 98.06 95 ILE A CA 1
ATOM 746 C C . ILE A 1 95 ? 7.376 2.367 -21.292 1.00 98.06 95 ILE A C 1
ATOM 748 O O . ILE A 1 95 ? 7.964 2.484 -22.367 1.00 98.06 95 ILE A O 1
ATOM 752 N N . ALA A 1 96 ? 6.655 1.280 -20.995 1.00 98.25 96 ALA A N 1
ATOM 753 C CA . ALA A 1 96 ? 6.404 0.173 -21.925 1.00 98.25 96 ALA A CA 1
ATOM 754 C C . ALA A 1 96 ? 5.146 -0.627 -21.545 1.00 98.25 96 ALA A C 1
ATOM 756 O O . ALA A 1 96 ? 4.722 -0.611 -20.391 1.00 98.25 96 ALA A O 1
ATOM 757 N N . GLY A 1 97 ? 4.586 -1.368 -22.503 1.00 97.94 97 GLY A N 1
ATOM 758 C CA . GLY A 1 97 ? 3.426 -2.233 -22.276 1.00 97.94 97 GLY A CA 1
ATOM 759 C C . GLY A 1 97 ? 2.091 -1.490 -22.332 1.00 97.94 97 GLY A C 1
ATOM 760 O O . GLY A 1 97 ? 1.968 -0.468 -23.008 1.00 97.94 97 GLY A O 1
ATOM 761 N N . LYS A 1 98 ? 1.078 -2.044 -21.663 1.00 97.38 98 LYS A N 1
ATOM 762 C CA . LYS A 1 98 ? -0.286 -1.504 -21.623 1.00 97.38 98 LYS A CA 1
ATOM 763 C C . LYS A 1 98 ? -0.407 -0.391 -20.583 1.00 97.38 98 LYS A C 1
ATOM 765 O O . LYS A 1 98 ? 0.232 -0.434 -19.535 1.00 97.38 98 LYS A O 1
ATOM 770 N N . ASP A 1 99 ? -1.292 0.565 -20.840 1.00 96.94 99 ASP A N 1
ATOM 771 C CA . ASP A 1 99 ? -1.723 1.536 -19.832 1.00 96.94 99 ASP A CA 1
ATOM 772 C C . ASP A 1 99 ? -2.858 0.941 -18.979 1.00 96.94 99 ASP A C 1
ATOM 774 O O . ASP A 1 99 ? -4.030 1.279 -19.120 1.00 96.94 99 ASP A O 1
ATOM 778 N N . GLU A 1 100 ? -2.508 -0.057 -18.162 1.00 96.69 100 GLU A N 1
ATOM 779 C CA . GLU A 1 100 ? -3.437 -0.792 -17.296 1.00 96.69 100 GLU A CA 1
ATOM 780 C C . GLU A 1 100 ? -2.911 -0.802 -15.858 1.00 96.69 100 GLU A C 1
ATOM 782 O O . GLU A 1 100 ? -1.999 -1.567 -15.523 1.00 96.69 100 GLU A O 1
ATOM 787 N N . MET A 1 101 ? -3.469 0.089 -15.031 1.00 97.25 101 MET A N 1
ATOM 788 C CA . MET A 1 101 ? -3.027 0.337 -13.651 1.00 97.25 101 MET A CA 1
ATOM 789 C C . MET A 1 101 ? -3.869 -0.382 -12.591 1.00 97.25 101 MET A C 1
ATOM 791 O O . MET A 1 101 ? -3.450 -0.477 -11.435 1.00 97.25 101 MET A O 1
ATOM 795 N N . GLU A 1 102 ? -5.041 -0.903 -12.964 1.00 98.00 102 GLU A N 1
ATOM 796 C CA . GLU A 1 102 ? -5.818 -1.793 -12.103 1.00 98.00 102 GLU A CA 1
ATOM 797 C C . GLU A 1 102 ? -5.143 -3.161 -12.044 1.00 98.00 102 GLU A C 1
ATOM 799 O O . GLU A 1 102 ? -4.943 -3.796 -13.068 1.00 98.00 102 GLU A O 1
ATOM 804 N N . THR A 1 103 ? -4.788 -3.617 -10.848 1.00 97.81 103 THR A N 1
ATOM 805 C CA . THR A 1 103 ? -3.972 -4.812 -10.629 1.00 97.81 103 THR A CA 1
ATOM 806 C C . THR A 1 103 ? -4.417 -5.556 -9.370 1.00 97.81 103 THR A C 1
ATOM 808 O O . THR A 1 103 ? -5.254 -5.082 -8.594 1.00 97.81 103 THR A O 1
ATOM 811 N N . MET A 1 104 ? -3.860 -6.749 -9.163 1.00 97.94 104 MET A N 1
ATOM 812 C CA . MET A 1 104 ? -4.081 -7.558 -7.970 1.00 97.94 104 MET A CA 1
ATOM 813 C C . MET A 1 104 ? -2.749 -7.990 -7.358 1.00 97.94 104 MET A C 1
ATOM 815 O O . MET A 1 104 ? -1.909 -8.595 -8.020 1.00 97.94 104 MET A O 1
ATOM 819 N N . VAL A 1 105 ? -2.588 -7.726 -6.064 1.00 96.88 105 VAL A N 1
ATOM 820 C CA . VAL A 1 105 ? -1.423 -8.126 -5.269 1.00 96.88 105 VAL A CA 1
ATOM 821 C C . VAL A 1 105 ? -1.845 -9.178 -4.253 1.00 96.88 105 VAL A C 1
ATOM 823 O O . VAL A 1 105 ? -2.955 -9.129 -3.725 1.00 96.88 105 VAL A O 1
ATOM 826 N N . VAL A 1 106 ? -0.970 -10.139 -3.962 1.00 95.69 106 VAL A N 1
ATOM 827 C CA . VAL A 1 106 ? -1.196 -11.127 -2.904 1.00 95.69 106 VAL A CA 1
ATOM 828 C C . VAL A 1 106 ? -0.115 -10.975 -1.848 1.00 95.69 106 VAL A C 1
ATOM 830 O O . VAL A 1 106 ? 1.062 -11.088 -2.171 1.00 95.69 106 VAL A O 1
ATOM 833 N N . GLN A 1 107 ? -0.520 -10.747 -0.600 1.00 94.38 107 GLN A N 1
ATOM 834 C CA . GLN A 1 107 ? 0.379 -10.678 0.553 1.00 94.38 107 GLN A CA 1
ATOM 835 C C . GLN A 1 107 ? -0.145 -11.580 1.656 1.00 94.38 107 GLN A C 1
ATOM 837 O O . GLN A 1 107 ? -1.312 -11.481 2.038 1.00 94.38 107 GLN A O 1
ATOM 842 N N . HIS A 1 108 ? 0.689 -12.506 2.127 1.00 92.81 108 HIS A N 1
ATOM 843 C CA . HIS A 1 108 ? 0.326 -13.488 3.159 1.00 92.81 108 HIS A CA 1
ATOM 844 C C . HIS A 1 108 ? -1.052 -14.171 2.962 1.00 92.81 108 HIS A C 1
ATOM 846 O O . HIS A 1 108 ? -1.799 -14.403 3.913 1.00 92.81 108 HIS A O 1
ATOM 852 N N . GLY A 1 109 ? -1.412 -14.496 1.714 1.00 94.06 109 GLY A N 1
ATOM 853 C CA . GLY A 1 109 ? -2.689 -15.144 1.376 1.00 94.06 109 GLY A CA 1
ATOM 854 C C . GLY A 1 109 ? -3.917 -14.217 1.373 1.00 94.06 109 GLY A C 1
ATOM 855 O O . GLY A 1 109 ? -5.048 -14.697 1.247 1.00 94.06 109 GLY A O 1
ATOM 856 N N . ILE A 1 110 ? -3.716 -12.903 1.498 1.00 96.88 110 ILE A N 1
ATOM 857 C CA . ILE A 1 110 ? -4.733 -11.868 1.291 1.00 96.88 110 ILE A CA 1
ATOM 858 C C . ILE A 1 110 ? -4.552 -11.264 -0.094 1.00 96.88 110 ILE A C 1
ATOM 860 O O . ILE A 1 110 ? -3.437 -10.939 -0.493 1.00 96.88 110 ILE A O 1
ATOM 864 N N . ARG A 1 111 ? -5.654 -11.119 -0.829 1.00 98.06 111 ARG A N 1
ATOM 865 C CA . ARG A 1 111 ? -5.666 -10.519 -2.168 1.00 98.06 111 ARG A CA 1
ATOM 866 C C . ARG A 1 111 ? -6.092 -9.059 -2.087 1.00 98.06 111 ARG A C 1
ATOM 868 O O . ARG A 1 111 ? -7.126 -8.769 -1.496 1.00 98.06 111 ARG A O 1
ATOM 875 N N . TYR A 1 112 ? -5.357 -8.166 -2.724 1.00 98.31 112 TYR A N 1
ATOM 876 C CA . TYR A 1 112 ? -5.662 -6.742 -2.777 1.00 98.31 112 TYR A CA 1
ATOM 877 C C . TYR A 1 112 ? -5.814 -6.330 -4.225 1.00 98.31 112 TYR A C 1
ATOM 879 O O . TYR A 1 112 ? -4.849 -6.359 -4.985 1.00 98.31 112 TYR A O 1
ATOM 887 N N . LYS A 1 113 ? -7.031 -5.960 -4.602 1.00 98.50 113 LYS A N 1
ATOM 888 C CA . LYS A 1 113 ? -7.300 -5.246 -5.837 1.00 98.50 113 LYS A CA 1
ATOM 889 C C . LYS A 1 113 ? -7.085 -3.754 -5.591 1.00 98.50 113 LYS A C 1
ATOM 891 O O . LYS A 1 113 ? -7.477 -3.243 -4.538 1.00 98.50 113 LYS A O 1
ATOM 896 N N . LEU A 1 114 ? -6.424 -3.089 -6.533 1.00 98.12 114 LEU A N 1
ATOM 897 C CA . LEU A 1 114 ? -6.113 -1.662 -6.469 1.00 98.12 114 LEU A CA 1
ATOM 898 C C . LEU A 1 114 ? -5.836 -1.097 -7.861 1.00 98.12 114 LEU A C 1
ATOM 900 O O . LEU A 1 114 ? -5.406 -1.837 -8.742 1.00 98.12 114 LEU A O 1
ATOM 904 N N . ASN A 1 115 ? -6.008 0.211 -8.032 1.00 97.75 115 ASN A N 1
ATOM 905 C CA . ASN A 1 115 ? -5.473 0.952 -9.169 1.00 97.75 115 ASN A CA 1
ATOM 906 C C . ASN A 1 115 ? -4.235 1.730 -8.724 1.00 97.75 115 ASN A C 1
ATOM 908 O O . ASN A 1 115 ? -4.333 2.651 -7.913 1.00 97.75 115 ASN A O 1
ATOM 912 N N . TYR A 1 116 ? -3.069 1.356 -9.248 1.00 95.81 116 TYR A N 1
ATOM 913 C CA . TYR A 1 116 ? -1.783 1.872 -8.779 1.00 95.81 116 TYR A CA 1
ATOM 914 C C . TYR A 1 116 ? -1.579 3.368 -9.066 1.00 95.81 116 TYR A C 1
ATOM 916 O O . TYR A 1 116 ? -0.783 4.021 -8.396 1.00 95.81 116 TYR A O 1
ATOM 924 N N . ALA A 1 117 ? -2.343 3.928 -10.008 1.00 94.62 117 ALA A N 1
ATOM 925 C CA . ALA A 1 117 ? -2.363 5.358 -10.298 1.00 94.62 117 ALA A CA 1
ATOM 926 C C . ALA A 1 117 ? -3.365 6.150 -9.437 1.00 94.62 117 ALA A C 1
ATOM 928 O O . ALA A 1 117 ? -3.394 7.372 -9.528 1.00 94.62 117 ALA A O 1
ATOM 929 N N . GLU A 1 118 ? -4.188 5.496 -8.611 1.00 95.75 118 GLU A N 1
ATOM 930 C CA . GLU A 1 118 ? -5.222 6.154 -7.794 1.00 95.75 118 GLU A CA 1
ATOM 931 C C . GLU A 1 118 ? -4.999 6.002 -6.283 1.00 95.75 118 GLU A C 1
ATOM 933 O O . GLU A 1 118 ? -5.627 6.711 -5.494 1.00 95.75 118 GLU A O 1
ATOM 938 N N . VAL A 1 119 ? -4.116 5.093 -5.853 1.00 95.81 119 VAL A N 1
ATOM 939 C CA . VAL A 1 119 ? -3.851 4.819 -4.432 1.00 95.81 119 VAL A CA 1
ATOM 940 C C . VAL A 1 119 ? -2.364 4.617 -4.154 1.00 95.81 119 VAL A C 1
ATOM 942 O O . VAL A 1 119 ? -1.597 4.201 -5.019 1.00 95.81 119 VAL A O 1
ATOM 945 N N . TYR A 1 120 ? -1.953 4.863 -2.911 1.00 93.12 120 TYR A N 1
ATOM 946 C CA . TYR A 1 120 ? -0.612 4.511 -2.452 1.00 93.12 120 TYR A CA 1
ATOM 947 C C . TYR A 1 120 ? -0.522 3.015 -2.115 1.00 93.12 120 TYR A C 1
ATOM 949 O O . TYR A 1 120 ? -1.331 2.491 -1.347 1.00 93.12 120 TYR A O 1
ATOM 957 N N . TRP A 1 121 ? 0.506 2.337 -2.629 1.00 93.56 121 TRP A N 1
ATOM 958 C CA . TRP A 1 121 ? 0.833 0.954 -2.280 1.00 93.56 121 TRP A CA 1
ATOM 959 C C . TRP A 1 121 ? 2.348 0.758 -2.183 1.00 93.56 121 TRP A C 1
ATOM 961 O O . TRP A 1 121 ? 3.102 1.272 -3.010 1.00 93.56 121 TRP A O 1
ATOM 971 N N . ASN A 1 122 ? 2.791 0.006 -1.171 1.00 87.06 122 ASN A N 1
ATOM 972 C CA . ASN A 1 122 ? 4.188 -0.372 -0.970 1.00 87.06 122 ASN A CA 1
ATOM 973 C C . ASN A 1 122 ? 4.260 -1.728 -0.247 1.00 87.06 122 ASN A C 1
ATOM 975 O O . ASN A 1 122 ? 3.670 -1.886 0.822 1.00 87.06 122 ASN A O 1
ATOM 979 N N . SER A 1 123 ? 5.002 -2.685 -0.805 1.00 85.88 123 SER A N 1
ATOM 980 C CA . SER A 1 123 ? 5.128 -4.041 -0.256 1.00 85.88 123 SER A CA 1
ATOM 981 C C . SER A 1 123 ? 6.122 -4.172 0.904 1.00 85.88 123 SER A C 1
ATOM 983 O O . SER A 1 123 ? 6.073 -5.155 1.635 1.00 85.88 123 SER A O 1
ATOM 985 N N . ARG A 1 124 ? 7.002 -3.191 1.138 1.00 85.00 124 ARG A N 1
ATOM 986 C CA . ARG A 1 124 ? 8.115 -3.293 2.106 1.00 85.00 124 ARG A CA 1
ATOM 987 C C . ARG A 1 124 ? 7.677 -3.450 3.564 1.00 85.00 124 ARG A C 1
ATOM 989 O O . ARG A 1 124 ? 8.462 -3.921 4.377 1.00 85.00 124 ARG A O 1
ATOM 996 N N . LEU A 1 125 ? 6.450 -3.051 3.902 1.00 84.31 125 LEU A N 1
ATOM 997 C CA . LEU A 1 125 ? 5.899 -3.170 5.259 1.00 84.31 125 LEU A CA 1
ATOM 998 C C . LEU A 1 125 ? 5.069 -4.445 5.472 1.00 84.31 125 LEU A C 1
ATOM 1000 O O . LEU A 1 125 ? 4.518 -4.630 6.553 1.00 84.31 125 LEU A O 1
ATOM 1004 N N . GLU A 1 126 ? 5.004 -5.343 4.487 1.00 90.25 126 GLU A N 1
ATOM 1005 C CA . GLU A 1 126 ? 4.177 -6.554 4.539 1.00 90.25 126 GLU A CA 1
ATOM 1006 C C . GLU A 1 126 ? 4.430 -7.410 5.791 1.00 90.25 126 GLU A C 1
ATOM 1008 O O . GLU A 1 126 ? 3.487 -7.820 6.472 1.00 90.25 126 GLU A O 1
ATOM 1013 N N . HIS A 1 127 ? 5.699 -7.650 6.134 1.00 91.19 127 HIS A N 1
ATOM 1014 C CA . HIS A 1 127 ? 6.053 -8.449 7.309 1.00 91.19 127 HIS A CA 1
ATOM 1015 C C . HIS A 1 127 ? 5.583 -7.808 8.613 1.00 91.19 127 HIS A C 1
ATOM 1017 O O . HIS A 1 127 ? 5.094 -8.505 9.501 1.00 91.19 127 HIS A O 1
ATOM 1023 N N . GLU A 1 128 ? 5.683 -6.486 8.709 1.00 90.69 128 GLU A N 1
ATOM 1024 C CA . GLU A 1 128 ? 5.228 -5.737 9.873 1.00 90.69 128 GLU A CA 1
ATOM 1025 C C . GLU A 1 128 ? 3.698 -5.737 9.976 1.00 90.69 128 GLU A C 1
ATOM 1027 O O . GLU A 1 128 ? 3.151 -5.939 11.061 1.00 90.69 128 GLU A O 1
ATOM 1032 N N . HIS A 1 129 ? 2.995 -5.612 8.844 1.00 90.38 129 HIS A N 1
ATOM 1033 C CA . HIS A 1 129 ? 1.536 -5.745 8.793 1.00 90.38 129 HIS A CA 1
ATOM 1034 C C . HIS A 1 129 ? 1.091 -7.106 9.324 1.00 90.38 129 HIS A C 1
ATOM 1036 O O . HIS A 1 129 ? 0.218 -7.202 10.190 1.00 90.38 129 HIS A O 1
ATOM 1042 N N . ASN A 1 130 ? 1.744 -8.167 8.855 1.00 90.38 130 ASN A N 1
ATOM 1043 C CA . ASN A 1 130 ? 1.460 -9.532 9.268 1.00 90.38 130 ASN A CA 1
ATOM 1044 C C . ASN A 1 130 ? 1.798 -9.787 10.743 1.00 90.38 130 ASN A C 1
ATOM 1046 O O . ASN A 1 130 ? 0.996 -10.411 11.442 1.00 90.38 130 ASN A O 1
ATOM 1050 N N . ARG A 1 131 ? 2.938 -9.278 11.234 1.00 92.62 131 ARG A N 1
ATOM 1051 C CA . ARG A 1 131 ? 3.323 -9.350 12.652 1.00 92.62 131 ARG A CA 1
ATOM 1052 C C . ARG A 1 131 ? 2.250 -8.714 13.527 1.00 92.62 131 ARG A C 1
ATOM 1054 O O . ARG A 1 131 ? 1.722 -9.372 14.419 1.00 92.62 131 ARG A O 1
ATOM 1061 N N . LEU A 1 132 ? 1.867 -7.470 13.235 1.00 90.88 132 LEU A N 1
ATOM 1062 C CA . LEU A 1 132 ? 0.893 -6.739 14.042 1.00 90.88 132 LEU A CA 1
ATOM 1063 C C . LEU A 1 132 ? -0.470 -7.446 14.071 1.00 90.88 132 LEU A C 1
ATOM 1065 O O . LEU A 1 132 ? -1.062 -7.629 15.135 1.00 90.88 132 LEU A O 1
ATOM 1069 N N . VAL A 1 133 ? -0.949 -7.925 12.921 1.00 89.69 133 VAL A N 1
ATOM 1070 C CA . VAL A 1 133 ? -2.224 -8.651 12.856 1.00 89.69 133 VAL A CA 1
ATOM 1071 C C . VAL A 1 133 ? -2.168 -9.965 13.638 1.00 89.69 133 VAL A C 1
ATOM 1073 O O . VAL A 1 133 ? -3.086 -10.265 14.404 1.00 89.69 133 VAL A O 1
ATOM 1076 N N . ARG A 1 134 ? -1.113 -10.768 13.466 1.00 85.69 134 ARG A N 1
ATOM 1077 C CA . ARG A 1 134 ? -1.043 -12.117 14.050 1.00 85.69 134 ARG A CA 1
ATOM 1078 C C . ARG A 1 134 ? -0.697 -12.108 15.532 1.00 85.69 134 ARG A C 1
ATOM 1080 O O . ARG A 1 134 ? -1.283 -12.880 16.289 1.00 85.69 134 ARG A O 1
ATOM 1087 N N . GLU A 1 135 ? 0.243 -11.262 15.931 1.00 85.00 135 GLU A N 1
ATOM 1088 C CA . GLU A 1 135 ? 0.847 -11.286 17.266 1.00 85.00 135 GLU A CA 1
ATOM 1089 C C . GLU A 1 135 ? 0.248 -10.256 18.215 1.00 85.00 135 GLU A C 1
ATOM 1091 O O . GLU A 1 135 ? 0.341 -10.435 19.426 1.00 85.00 135 GLU A O 1
ATOM 1096 N N . VAL A 1 136 ? -0.380 -9.198 17.695 1.00 85.12 136 VAL A N 1
ATOM 1097 C CA . VAL A 1 136 ? -0.949 -8.132 18.528 1.00 85.12 136 VAL A CA 1
ATOM 1098 C C . VAL A 1 136 ? -2.471 -8.150 18.456 1.00 85.12 136 VAL A C 1
ATOM 1100 O O . VAL A 1 136 ? -3.125 -8.336 19.479 1.00 85.12 136 VAL A O 1
ATOM 1103 N N . PHE A 1 137 ? -3.058 -8.043 17.262 1.00 86.50 137 PHE A N 1
ATOM 1104 C CA . PHE A 1 137 ? -4.521 -7.979 17.131 1.00 86.50 137 PHE A CA 1
ATOM 1105 C C . PHE A 1 137 ? -5.195 -9.327 17.401 1.00 86.50 137 PHE A C 1
ATOM 1107 O O . PHE A 1 137 ? -6.197 -9.401 18.110 1.00 86.50 137 PHE A O 1
ATOM 1114 N N . GLY A 1 138 ? -4.636 -10.411 16.861 1.00 68.81 138 GLY A N 1
ATOM 1115 C CA . GLY A 1 138 ? -5.188 -11.758 16.997 1.00 68.81 138 GLY A CA 1
ATOM 1116 C C . GLY A 1 138 ? -4.866 -12.464 18.318 1.00 68.81 138 GLY A C 1
ATOM 1117 O O . GLY A 1 138 ? -5.375 -13.565 18.542 1.00 68.81 138 GLY A O 1
ATOM 1118 N N . ALA A 1 139 ? -4.022 -11.880 19.174 1.00 55.75 139 ALA A N 1
ATOM 1119 C CA . ALA A 1 139 ? -3.389 -12.566 20.301 1.00 55.75 139 ALA A CA 1
ATOM 1120 C C . ALA A 1 139 ? -3.919 -12.173 21.686 1.00 55.75 139 ALA A C 1
ATOM 1122 O O . ALA A 1 139 ? -3.253 -12.464 22.683 1.00 55.75 139 ALA A O 1
ATOM 1123 N N . VAL A 1 140 ? -5.109 -11.570 21.802 1.00 53.34 140 VAL A N 1
ATOM 1124 C CA . VAL A 1 140 ? -5.721 -11.341 23.122 1.00 53.34 140 VAL A CA 1
ATOM 1125 C C . VAL A 1 140 ? -6.143 -12.690 23.715 1.00 53.34 140 VAL A C 1
ATOM 1127 O O . VAL A 1 140 ? -7.282 -13.147 23.614 1.00 53.34 140 VAL A O 1
ATOM 1130 N N . LYS A 1 141 ? -5.169 -13.370 24.329 1.00 45.56 141 LYS A N 1
ATOM 1131 C CA . LYS A 1 141 ? -5.370 -14.525 25.192 1.00 45.56 141 LYS A CA 1
ATOM 1132 C C . LYS A 1 141 ? -6.222 -14.032 26.351 1.00 45.56 141 LYS A C 1
ATOM 1134 O O . LYS A 1 141 ? -5.736 -13.318 27.227 1.00 45.56 141 LYS A O 1
ATOM 1139 N N . GLY A 1 142 ? -7.501 -14.407 26.345 1.00 46.94 142 GLY A N 1
ATOM 1140 C CA . GLY A 1 142 ? -8.313 -14.364 27.551 1.00 46.94 142 GLY A CA 1
ATOM 1141 C C . GLY A 1 142 ? -7.509 -15.018 28.672 1.00 46.94 142 GLY A C 1
ATOM 1142 O O . GLY A 1 142 ? -6.912 -16.077 28.478 1.00 46.94 142 GLY A O 1
ATOM 1143 N N . SER A 1 143 ? -7.412 -14.332 29.804 1.00 39.25 143 SER A N 1
ATOM 1144 C CA . SER A 1 143 ? -6.674 -14.760 30.986 1.00 39.25 143 SER A CA 1
ATOM 1145 C C . SER A 1 143 ? -7.083 -16.176 31.403 1.00 39.25 143 SER A C 1
ATOM 1147 O O . SER A 1 143 ? -8.078 -16.324 32.103 1.00 39.25 143 SER A O 1
ATOM 1149 N N . GLY A 1 144 ? -6.351 -17.197 30.945 1.00 41.59 144 GLY A N 1
ATOM 1150 C CA . GLY A 1 144 ? -6.147 -18.530 31.536 1.00 41.59 144 GLY A CA 1
ATOM 1151 C C . GLY A 1 144 ? -7.338 -19.380 32.009 1.00 41.59 144 GLY A C 1
ATOM 1152 O O . GLY A 1 144 ? -7.117 -20.516 32.418 1.00 41.59 144 GLY A O 1
ATOM 1153 N N . ARG A 1 145 ? -8.587 -18.911 31.977 1.00 41.19 145 ARG A N 1
ATOM 1154 C CA . ARG A 1 145 ? -9.758 -19.687 32.386 1.00 41.19 145 ARG A CA 1
ATOM 1155 C C . ARG A 1 145 ? -10.304 -20.420 31.172 1.00 41.19 145 ARG A C 1
ATOM 1157 O O . ARG A 1 145 ? -10.910 -19.815 30.289 1.00 41.19 145 ARG A O 1
ATOM 1164 N N . LYS A 1 146 ? -10.083 -21.741 31.154 1.00 37.25 146 LYS A N 1
ATOM 1165 C CA . LYS A 1 146 ? -10.796 -22.693 30.289 1.00 37.25 146 LYS A CA 1
ATOM 1166 C C . LYS A 1 146 ? -12.284 -22.316 30.265 1.00 37.25 146 LYS A C 1
ATOM 1168 O O . LYS A 1 146 ? -12.938 -22.392 31.299 1.00 37.25 146 LYS A O 1
ATOM 1173 N N . GLY A 1 147 ? -12.785 -21.888 29.105 1.00 42.94 147 GLY A N 1
ATOM 1174 C CA . GLY A 1 147 ? -14.205 -21.586 28.888 1.00 42.94 147 GLY A CA 1
ATOM 1175 C C . GLY A 1 147 ? -14.537 -20.165 28.418 1.00 42.94 147 GLY A C 1
ATOM 1176 O O . GLY A 1 147 ? -15.658 -19.951 27.974 1.00 42.94 147 GLY A O 1
ATOM 1177 N N . ILE A 1 148 ? -13.601 -19.205 28.448 1.00 45.50 148 ILE A N 1
ATOM 1178 C CA . ILE A 1 148 ? -13.833 -17.861 27.884 1.00 45.50 148 ILE A CA 1
ATOM 1179 C C . ILE A 1 148 ? -13.142 -17.782 26.519 1.00 45.50 148 ILE A C 1
ATOM 1181 O O . ILE A 1 148 ? -11.924 -17.930 26.427 1.00 45.50 148 ILE A O 1
ATOM 1185 N N . GLY A 1 149 ? -13.934 -17.620 25.455 1.00 49.62 149 GLY A N 1
ATOM 1186 C CA . GLY A 1 149 ? -13.477 -17.627 24.064 1.00 49.62 149 GLY A CA 1
ATOM 1187 C C . GLY A 1 149 ? -12.366 -16.617 23.756 1.00 49.62 149 GLY A C 1
ATOM 1188 O O . GLY A 1 149 ? -12.135 -15.656 24.492 1.00 49.62 149 GLY A O 1
ATOM 1189 N N . LYS A 1 150 ? -11.671 -16.838 22.635 1.00 52.31 150 LYS A N 1
ATOM 1190 C CA . LYS A 1 150 ? -10.691 -15.902 22.070 1.00 52.31 150 LYS A CA 1
ATOM 1191 C C . LYS A 1 150 ? -11.372 -14.542 21.869 1.00 52.31 150 LYS A C 1
ATOM 1193 O O . LYS A 1 150 ? -12.229 -14.414 21.000 1.00 52.31 150 LYS A O 1
ATOM 1198 N N . LYS A 1 151 ? -11.029 -13.540 22.684 1.00 63.88 151 LYS A N 1
ATOM 1199 C CA . LYS A 1 151 ? -11.523 -12.174 22.487 1.00 63.88 151 LYS A CA 1
ATOM 1200 C C . LYS A 1 151 ? -10.761 -11.594 21.302 1.00 63.88 151 LYS A C 1
ATOM 1202 O O . LYS A 1 151 ? -9.542 -11.501 21.358 1.00 63.88 151 LYS A O 1
ATOM 1207 N N . CYS A 1 152 ? -11.447 -11.251 20.225 1.00 72.62 152 CYS A N 1
ATOM 1208 C CA . CYS A 1 152 ? -10.811 -10.534 19.129 1.00 72.62 152 CYS A CA 1
ATOM 1209 C C . CYS A 1 152 ? -10.771 -9.037 19.445 1.00 72.62 152 CYS A C 1
ATOM 1211 O O . CYS A 1 152 ? -11.718 -8.499 20.024 1.00 72.62 152 CYS A O 1
ATOM 1213 N N . SER A 1 153 ? -9.670 -8.379 19.087 1.00 88.12 153 SER A N 1
ATOM 1214 C CA . SER A 1 153 ? -9.493 -6.950 19.327 1.00 88.12 153 SER A CA 1
ATOM 1215 C C . SER A 1 153 ? -10.440 -6.102 18.479 1.00 88.12 153 SER A C 1
ATOM 1217 O O . SER A 1 153 ? -10.803 -6.466 17.356 1.00 88.12 153 SER A O 1
ATOM 1219 N N . VAL A 1 154 ? -10.799 -4.933 19.005 1.00 92.50 154 VAL A N 1
ATOM 1220 C CA . VAL A 1 154 ? -11.440 -3.861 18.238 1.00 92.50 154 VAL A CA 1
ATOM 1221 C C . VAL A 1 154 ? -10.359 -2.900 17.739 1.00 92.50 154 VAL A C 1
ATOM 1223 O O . VAL A 1 154 ? -9.590 -2.360 18.539 1.00 92.50 154 VAL A O 1
ATOM 1226 N N . ILE A 1 155 ? -10.290 -2.699 16.423 1.00 95.81 155 ILE A N 1
ATOM 1227 C CA . ILE A 1 155 ? -9.222 -1.957 15.741 1.00 95.81 155 ILE A CA 1
ATOM 1228 C C . ILE A 1 155 ? -9.778 -0.690 15.093 1.00 95.81 155 ILE A C 1
ATOM 1230 O O . ILE A 1 155 ? -10.791 -0.739 14.395 1.00 95.81 155 ILE A O 1
ATOM 1234 N N . LEU A 1 156 ? -9.079 0.423 15.296 1.00 97.31 156 LEU A N 1
ATOM 1235 C CA . LEU A 1 156 ? -9.314 1.702 14.636 1.00 97.31 156 LEU A CA 1
ATOM 1236 C C . LEU A 1 156 ? -8.182 1.968 13.628 1.00 97.31 156 LEU A C 1
ATOM 1238 O O . LEU A 1 156 ? -7.102 2.418 14.000 1.00 97.31 156 LEU A O 1
ATOM 1242 N N . ASP A 1 157 ? -8.397 1.660 12.353 1.00 97.88 157 ASP A N 1
ATOM 1243 C CA . ASP A 1 157 ? -7.418 1.894 11.284 1.00 97.88 157 ASP A CA 1
ATOM 1244 C C . ASP A 1 157 ? -7.660 3.282 10.673 1.00 97.88 157 ASP A C 1
ATOM 1246 O O . ASP A 1 157 ? -8.609 3.481 9.918 1.00 97.88 157 ASP A O 1
ATOM 1250 N N . MET A 1 158 ? -6.851 4.273 11.057 1.00 97.81 158 MET A N 1
ATOM 1251 C CA . MET A 1 158 ? -7.111 5.688 10.748 1.00 97.81 158 MET A CA 1
ATOM 1252 C C . MET A 1 158 ? -6.761 6.084 9.308 1.00 97.81 158 MET A C 1
ATOM 1254 O O . MET A 1 158 ? -7.250 7.107 8.826 1.00 97.81 158 MET A O 1
ATOM 1258 N N . THR A 1 159 ? -5.883 5.309 8.663 1.00 96.62 159 THR A N 1
ATOM 1259 C CA . THR A 1 159 ? -5.262 5.595 7.353 1.00 96.62 159 THR A CA 1
ATOM 1260 C C . THR A 1 159 ? -5.094 4.284 6.583 1.00 96.62 159 THR A C 1
ATOM 1262 O O . THR A 1 159 ? -3.988 3.811 6.321 1.00 96.62 159 THR A O 1
ATOM 1265 N N . CYS A 1 160 ? -6.227 3.637 6.326 1.00 97.12 160 CYS A N 1
ATOM 1266 C CA . CYS A 1 160 ? -6.291 2.231 5.958 1.00 97.12 160 CYS A CA 1
ATOM 1267 C C . CYS A 1 160 ? -5.807 1.928 4.537 1.00 97.12 160 CYS A C 1
ATOM 1269 O O . CYS A 1 160 ? -5.561 0.764 4.228 1.00 97.12 160 CYS A O 1
ATOM 1271 N N . GLY A 1 161 ? -5.648 2.918 3.655 1.00 97.19 161 GLY A N 1
ATOM 1272 C CA . GLY A 1 161 ? -5.291 2.688 2.259 1.00 97.19 161 GLY A CA 1
ATOM 1273 C C . GLY A 1 161 ? -6.257 1.704 1.590 1.00 97.19 161 GLY A C 1
ATOM 1274 O O . GLY A 1 161 ? -7.471 1.809 1.729 1.00 97.19 161 GLY A O 1
ATOM 1275 N N . VAL A 1 162 ? -5.721 0.694 0.902 1.00 97.75 162 VAL A N 1
ATOM 1276 C CA . VAL A 1 162 ? -6.518 -0.414 0.325 1.00 97.75 162 VAL A CA 1
ATOM 1277 C C . VAL A 1 162 ? -6.782 -1.572 1.305 1.00 97.75 162 VAL A C 1
ATOM 1279 O O . VAL A 1 162 ? -7.251 -2.643 0.902 1.00 97.75 162 VAL A O 1
ATOM 1282 N N . GLY A 1 163 ? -6.458 -1.363 2.582 1.00 97.31 163 GLY A N 1
ATOM 1283 C CA . GLY A 1 163 ? -6.754 -2.241 3.707 1.00 97.31 163 GLY A CA 1
ATOM 1284 C C . GLY A 1 163 ? -5.682 -3.269 4.097 1.00 97.31 163 GLY A C 1
ATOM 1285 O O . GLY A 1 163 ? -6.083 -4.360 4.507 1.00 97.31 163 GLY A O 1
ATOM 1286 N N . PRO A 1 164 ? -4.359 -2.998 4.028 1.00 96.25 164 PRO A N 1
ATOM 1287 C CA . PRO A 1 164 ? -3.339 -3.999 4.342 1.00 96.25 164 PRO A CA 1
ATOM 1288 C C . PRO A 1 164 ? -3.289 -4.396 5.830 1.00 96.25 164 PRO A C 1
ATOM 1290 O O . PRO A 1 164 ? -2.814 -5.480 6.147 1.00 96.25 164 PRO A O 1
ATOM 1293 N N . PHE A 1 165 ? -3.833 -3.577 6.741 1.00 96.06 165 PHE A N 1
ATOM 1294 C CA . PHE A 1 165 ? -4.142 -3.990 8.120 1.00 96.06 165 PHE A CA 1
ATOM 1295 C C . PHE A 1 165 ? -5.604 -4.412 8.269 1.00 96.06 165 PHE A C 1
ATOM 1297 O O . PHE A 1 165 ? -5.897 -5.462 8.842 1.00 96.06 165 PHE A O 1
ATOM 1304 N N . THR A 1 166 ? -6.518 -3.602 7.730 1.00 97.19 166 THR A N 1
ATOM 1305 C CA . THR A 1 166 ? -7.969 -3.785 7.855 1.00 97.19 166 THR A CA 1
ATOM 1306 C C . THR A 1 166 ? -8.445 -5.168 7.401 1.00 97.19 166 THR A C 1
ATOM 1308 O O . THR A 1 166 ? -9.106 -5.871 8.165 1.00 97.19 166 THR A O 1
ATOM 1311 N N . VAL A 1 167 ? -8.100 -5.589 6.181 1.00 97.50 167 VAL A N 1
ATOM 1312 C CA . VAL A 1 167 ? -8.578 -6.852 5.596 1.00 97.50 167 VAL A CA 1
ATOM 1313 C C . VAL A 1 167 ? -8.061 -8.075 6.368 1.00 97.50 167 VAL A C 1
ATOM 1315 O O . VAL A 1 167 ? -8.884 -8.907 6.759 1.00 97.50 167 VAL A O 1
ATOM 1318 N N . PRO A 1 168 ? -6.748 -8.229 6.639 1.00 95.31 168 PRO A N 1
ATOM 1319 C CA . PRO A 1 168 ? -6.258 -9.372 7.406 1.00 95.31 168 PRO A CA 1
ATOM 1320 C C . PRO A 1 168 ? -6.730 -9.368 8.864 1.00 95.31 168 PRO A C 1
ATOM 1322 O O . PRO A 1 168 ? -7.043 -10.439 9.382 1.00 95.31 168 PRO A O 1
ATOM 1325 N N . ALA A 1 169 ? -6.842 -8.206 9.521 1.00 94.75 169 ALA A N 1
ATOM 1326 C CA . ALA A 1 169 ? -7.370 -8.126 10.886 1.00 94.75 169 ALA A CA 1
ATOM 1327 C C . ALA A 1 169 ? -8.829 -8.595 10.954 1.00 94.75 169 ALA A C 1
ATOM 1329 O O . ALA A 1 169 ? -9.175 -9.430 11.794 1.00 94.75 169 ALA A O 1
ATOM 1330 N N . ALA A 1 170 ? -9.665 -8.127 10.025 1.00 94.81 170 ALA A N 1
ATOM 1331 C CA . ALA A 1 170 ? -11.051 -8.564 9.910 1.00 94.81 170 ALA A CA 1
ATOM 1332 C C . ALA A 1 170 ? -11.153 -10.067 9.611 1.00 94.81 170 ALA A C 1
ATOM 1334 O O . ALA A 1 170 ? -11.948 -10.778 10.223 1.00 94.81 170 ALA A O 1
ATOM 1335 N N . LYS A 1 171 ? -10.277 -10.593 8.741 1.00 93.06 171 LYS A N 1
ATOM 1336 C CA . LYS A 1 171 ? -10.215 -12.031 8.424 1.00 93.06 171 LYS A CA 1
ATOM 1337 C C . LYS A 1 171 ? -9.810 -12.882 9.625 1.00 93.06 171 LYS A C 1
ATOM 1339 O O . LYS A 1 171 ? -10.251 -14.020 9.746 1.00 93.06 171 LYS A O 1
ATOM 1344 N N . ALA A 1 172 ? -8.988 -12.332 10.515 1.00 89.88 172 ALA A N 1
ATOM 1345 C CA . ALA A 1 172 ? -8.616 -12.957 11.780 1.00 89.88 172 ALA A CA 1
ATOM 1346 C C . ALA A 1 172 ? -9.725 -12.878 12.853 1.00 89.88 172 ALA A C 1
ATOM 1348 O O . ALA A 1 172 ? -9.538 -13.414 13.949 1.00 89.88 172 ALA A O 1
ATOM 1349 N N . GLY A 1 173 ? -10.860 -12.239 12.543 1.00 89.25 173 GLY A N 1
ATOM 1350 C CA . GLY A 1 173 ? -12.028 -12.096 13.410 1.00 89.25 173 GLY A CA 1
ATOM 1351 C C . GLY A 1 173 ? -12.045 -10.819 14.251 1.00 89.25 173 GLY A C 1
ATOM 1352 O O . GLY A 1 173 ? -12.816 -10.744 15.201 1.00 89.25 173 GLY A O 1
ATOM 1353 N N . CYS A 1 174 ? -11.179 -9.839 13.968 1.00 91.56 174 CYS A N 1
ATOM 1354 C CA . CYS A 1 174 ? -11.202 -8.547 14.659 1.00 91.56 174 CYS A CA 1
ATOM 1355 C C . CYS A 1 174 ? -12.360 -7.685 14.156 1.00 91.56 174 CYS A C 1
ATOM 1357 O O . CYS A 1 174 ? -12.646 -7.661 12.959 1.00 91.56 174 CYS A O 1
ATOM 1359 N N . LYS A 1 175 ? -12.961 -6.892 15.048 1.00 92.88 175 LYS A N 1
ATOM 1360 C CA . LYS A 1 175 ? -13.887 -5.836 14.630 1.00 92.88 175 LYS A CA 1
ATOM 1361 C C . LYS A 1 175 ? -13.072 -4.623 14.203 1.00 92.88 175 LYS A C 1
ATOM 1363 O O . LYS A 1 175 ? -12.317 -4.088 15.013 1.00 92.88 175 LYS A O 1
ATOM 1368 N N . VAL A 1 176 ? -13.217 -4.184 12.957 1.00 96.00 176 VAL A N 1
ATOM 1369 C CA . VAL A 1 176 ? -12.400 -3.096 12.404 1.00 96.00 176 VAL A CA 1
ATOM 1370 C C . VAL A 1 176 ? -13.273 -1.918 11.986 1.00 96.00 176 VAL A C 1
ATOM 1372 O O . VAL A 1 176 ? -14.253 -2.077 11.258 1.00 96.00 176 VAL A O 1
ATOM 1375 N N . TYR A 1 177 ? -12.883 -0.729 12.428 1.00 97.38 177 TYR A N 1
ATOM 1376 C CA . TYR A 1 177 ? -13.354 0.546 11.906 1.00 97.38 177 TYR A CA 1
ATOM 1377 C C . TYR A 1 177 ? -12.201 1.141 11.104 1.00 97.38 177 TYR A C 1
ATOM 1379 O O . TYR A 1 177 ? -11.154 1.453 11.669 1.00 97.38 177 TYR A O 1
ATOM 1387 N N . ALA A 1 178 ? -12.378 1.243 9.794 1.00 98.00 178 ALA A N 1
ATOM 1388 C CA . ALA A 1 178 ? -11.338 1.653 8.862 1.00 98.00 178 ALA A CA 1
ATOM 1389 C C . ALA A 1 178 ? -11.670 3.017 8.267 1.00 98.00 178 ALA A C 1
ATOM 1391 O O . ALA A 1 178 ? -12.825 3.293 7.959 1.00 98.00 178 ALA A O 1
ATOM 1392 N N . ASN A 1 179 ? -10.672 3.864 8.078 1.00 98.38 179 ASN A N 1
ATOM 1393 C CA . ASN A 1 179 ? -10.827 5.183 7.492 1.00 98.38 179 ASN A CA 1
ATOM 1394 C C . ASN A 1 179 ? -9.675 5.478 6.543 1.00 98.38 179 ASN A C 1
ATOM 1396 O O . ASN A 1 179 ? -8.537 5.112 6.817 1.00 98.38 179 ASN A O 1
ATOM 1400 N N . ASP A 1 180 ? -9.952 6.176 5.452 1.00 98.12 180 ASP A N 1
ATOM 1401 C CA . ASP A 1 180 ? -8.915 6.812 4.648 1.00 98.12 180 ASP A CA 1
ATOM 1402 C C . ASP A 1 180 ? -9.424 8.143 4.096 1.00 98.12 180 ASP A C 1
ATOM 1404 O O . ASP A 1 180 ? -10.622 8.310 3.879 1.00 98.12 180 ASP A O 1
ATOM 1408 N N . LEU A 1 181 ? -8.525 9.095 3.861 1.00 97.12 181 LEU A N 1
ATOM 1409 C CA . LEU A 1 181 ? -8.898 10.374 3.259 1.00 97.12 181 LEU A CA 1
ATOM 1410 C C . LEU A 1 181 ? -9.173 10.225 1.753 1.00 97.12 181 LEU A C 1
ATOM 1412 O O . LEU A 1 181 ? -9.975 10.971 1.194 1.00 97.12 181 LEU A O 1
ATOM 1416 N N . ASN A 1 182 ? -8.508 9.276 1.088 1.00 96.81 182 ASN A N 1
ATOM 1417 C CA . ASN A 1 182 ? -8.686 9.022 -0.333 1.00 96.81 182 ASN A CA 1
ATOM 1418 C C . ASN A 1 182 ? -9.949 8.162 -0.571 1.00 96.81 182 ASN A C 1
ATOM 1420 O O . ASN A 1 182 ? -10.006 7.011 -0.124 1.00 96.81 182 ASN A O 1
ATOM 1424 N N . PRO A 1 183 ? -10.948 8.645 -1.335 1.00 97.31 183 PRO A N 1
ATOM 1425 C CA . PRO A 1 183 ? -12.168 7.881 -1.603 1.00 97.31 183 PRO A CA 1
ATOM 1426 C C . PRO A 1 183 ? -11.905 6.551 -2.321 1.00 97.31 183 PRO A C 1
ATOM 1428 O O . PRO A 1 183 ? -12.606 5.570 -2.060 1.00 97.31 183 PRO A O 1
ATOM 1431 N N . LYS A 1 184 ? -10.863 6.477 -3.161 1.00 97.94 184 LYS A N 1
ATOM 1432 C CA . LYS A 1 184 ? -10.471 5.246 -3.863 1.00 97.94 184 LYS A CA 1
ATOM 1433 C C . LYS A 1 184 ? -9.929 4.191 -2.907 1.00 97.94 184 LYS A C 1
ATOM 1435 O O . LYS A 1 184 ? -10.251 3.016 -3.047 1.00 97.94 184 LYS A O 1
ATOM 1440 N N . CYS A 1 185 ? -9.183 4.601 -1.883 1.00 98.12 185 CYS A N 1
ATOM 1441 C CA . CYS A 1 185 ? -8.742 3.718 -0.803 1.00 98.12 185 CYS A CA 1
ATOM 1442 C C . CYS A 1 185 ? -9.940 3.097 -0.065 1.00 98.12 185 CYS A C 1
ATOM 1444 O O . CYS A 1 185 ? -10.007 1.877 0.102 1.00 98.12 185 CYS A O 1
ATOM 1446 N N . ALA A 1 186 ? -10.941 3.906 0.297 1.00 97.56 186 ALA A N 1
ATOM 1447 C CA . ALA A 1 186 ? -12.155 3.413 0.948 1.00 97.56 186 ALA A CA 1
ATOM 1448 C C . ALA A 1 186 ? -12.976 2.471 0.041 1.00 97.56 186 ALA A C 1
ATOM 1450 O O . ALA A 1 186 ? -13.524 1.469 0.510 1.00 97.56 186 ALA A O 1
ATOM 1451 N N . GLU A 1 187 ? -13.069 2.764 -1.259 1.00 98.38 187 GLU A N 1
ATOM 1452 C CA . GLU A 1 187 ? -13.698 1.889 -2.256 1.00 98.38 187 GLU A CA 1
ATOM 1453 C C . GLU A 1 187 ? -12.981 0.533 -2.348 1.00 98.38 187 GLU A C 1
ATOM 1455 O O . GLU A 1 187 ? -13.603 -0.516 -2.135 1.00 98.38 187 GLU A O 1
ATOM 1460 N N . TYR A 1 188 ? -11.663 0.548 -2.575 1.00 98.69 188 TYR A N 1
ATOM 1461 C CA . TYR A 1 188 ? -10.858 -0.666 -2.674 1.00 98.69 188 TYR A CA 1
ATOM 1462 C C . TYR A 1 188 ? -10.840 -1.458 -1.371 1.00 98.69 188 TYR A C 1
ATOM 1464 O O . TYR A 1 188 ? -10.940 -2.677 -1.422 1.00 98.69 188 TYR A O 1
ATOM 1472 N N . THR A 1 189 ? -10.812 -0.820 -0.200 1.00 98.62 189 THR A N 1
ATOM 1473 C CA . THR A 1 189 ? -10.885 -1.535 1.084 1.00 98.62 189 THR A CA 1
ATOM 1474 C C . THR A 1 189 ? -12.187 -2.326 1.214 1.00 98.62 189 THR A C 1
ATOM 1476 O O . THR A 1 189 ? -12.151 -3.513 1.550 1.00 98.62 189 THR A O 1
ATOM 1479 N N . ARG A 1 190 ? -13.345 -1.733 0.876 1.00 98.25 190 ARG A N 1
ATOM 1480 C CA . ARG A 1 190 ? -14.634 -2.457 0.878 1.00 98.25 190 ARG A CA 1
ATOM 1481 C C . ARG A 1 190 ? -14.633 -3.607 -0.129 1.00 98.25 190 ARG A C 1
ATOM 1483 O O . ARG A 1 190 ? -15.078 -4.712 0.191 1.00 98.25 190 ARG A O 1
ATOM 1490 N N . MET A 1 191 ? -14.111 -3.367 -1.331 1.00 98.38 191 MET A N 1
ATOM 1491 C CA . MET A 1 191 ? -13.979 -4.392 -2.368 1.00 98.38 191 MET A CA 1
ATOM 1492 C C . MET A 1 191 ? -13.069 -5.540 -1.915 1.00 98.38 191 MET A C 1
ATOM 1494 O O . MET A 1 191 ? -13.426 -6.707 -2.072 1.00 98.38 191 MET A O 1
ATOM 1498 N N . ASN A 1 192 ? -11.940 -5.223 -1.288 1.00 98.69 192 ASN A N 1
ATOM 1499 C CA . ASN A 1 192 ? -10.953 -6.182 -0.809 1.00 98.69 192 ASN A CA 1
ATOM 1500 C C . ASN A 1 192 ? -11.483 -7.009 0.366 1.00 98.69 192 ASN A C 1
ATOM 1502 O O . ASN A 1 192 ? -11.192 -8.203 0.440 1.00 98.69 192 ASN A O 1
ATOM 1506 N N . CYS A 1 193 ? -12.334 -6.446 1.228 1.00 98.25 193 CYS A N 1
ATOM 1507 C CA . CYS A 1 193 ? -13.049 -7.231 2.237 1.00 98.25 193 CYS A CA 1
ATOM 1508 C C . CYS A 1 193 ? -13.935 -8.308 1.579 1.00 98.25 193 CYS A C 1
ATOM 1510 O O . CYS A 1 193 ? -13.844 -9.491 1.911 1.00 98.25 193 CYS A O 1
ATOM 1512 N N . ARG A 1 194 ? -14.724 -7.940 0.563 1.00 97.44 194 ARG A N 1
ATOM 1513 C CA . ARG A 1 194 ? -15.560 -8.905 -0.178 1.00 97.44 194 ARG A CA 1
ATOM 1514 C C . ARG A 1 194 ? -14.713 -9.936 -0.929 1.00 97.44 194 ARG A C 1
ATOM 1516 O O . ARG A 1 194 ? -14.968 -11.135 -0.835 1.00 97.44 194 ARG A O 1
ATOM 1523 N N . LEU A 1 195 ? -13.649 -9.492 -1.604 1.00 98.12 195 LEU A N 1
ATOM 1524 C CA . LEU A 1 195 ? -12.710 -10.344 -2.346 1.00 98.12 195 LEU A CA 1
ATOM 1525 C C . LEU A 1 195 ? -12.073 -11.430 -1.466 1.00 98.12 195 LEU A C 1
ATOM 1527 O O . LEU A 1 195 ? -11.787 -12.537 -1.939 1.00 98.12 195 LEU A O 1
ATOM 1531 N N . ASN A 1 196 ? -11.847 -11.122 -0.188 1.00 98.19 196 ASN A N 1
ATOM 1532 C CA . ASN A 1 196 ? -11.244 -12.034 0.782 1.00 98.19 196 ASN A CA 1
ATOM 1533 C C . ASN A 1 196 ? -12.255 -12.800 1.636 1.00 98.19 196 ASN A C 1
ATOM 1535 O O . ASN A 1 196 ? -11.826 -13.531 2.531 1.00 98.19 196 ASN A O 1
ATOM 1539 N N . LYS A 1 197 ? -13.552 -12.698 1.315 1.00 96.94 197 LYS A N 1
ATOM 1540 C CA . LYS A 1 197 ? -14.642 -13.422 1.981 1.00 96.94 197 LYS A CA 1
ATOM 1541 C C . LYS A 1 197 ? -14.668 -13.172 3.493 1.00 96.94 197 LYS A C 1
ATOM 1543 O O . LYS A 1 197 ? -14.778 -14.114 4.275 1.00 96.94 197 LYS A O 1
ATOM 1548 N N . ILE A 1 198 ? -14.513 -11.912 3.902 1.00 95.50 198 ILE A N 1
ATOM 1549 C CA . ILE A 1 198 ? -14.721 -11.533 5.303 1.00 95.50 198 ILE A CA 1
ATOM 1550 C C . ILE A 1 198 ? -16.185 -11.808 5.668 1.00 95.50 198 ILE A C 1
ATOM 1552 O O . ILE A 1 198 ? -17.078 -11.463 4.898 1.00 95.50 198 ILE A O 1
ATOM 1556 N N . SER A 1 199 ? -16.424 -12.459 6.808 1.00 90.25 199 SER A N 1
ATOM 1557 C CA . SER A 1 199 ? -17.775 -12.745 7.303 1.00 90.25 199 SER A CA 1
ATOM 1558 C C . SER A 1 199 ? -18.523 -11.454 7.630 1.00 90.25 199 SER A C 1
ATOM 1560 O O . SER A 1 199 ? -17.905 -10.532 8.158 1.00 90.25 199 SER A O 1
ATOM 1562 N N . GLU A 1 200 ? -19.841 -11.423 7.429 1.00 89.56 200 GLU A N 1
ATOM 1563 C CA . GLU A 1 200 ? -20.684 -10.254 7.743 1.00 89.56 200 GLU A CA 1
ATOM 1564 C C . GLU A 1 200 ? -20.505 -9.765 9.193 1.00 89.56 200 GLU A C 1
ATOM 1566 O O . GLU A 1 200 ? -20.338 -8.571 9.421 1.00 89.56 200 GLU A O 1
ATOM 1571 N N . ASP A 1 201 ? -20.379 -10.684 10.159 1.00 86.62 201 ASP A N 1
ATOM 1572 C CA . ASP A 1 201 ? -20.144 -10.356 11.578 1.00 86.62 201 ASP A CA 1
ATOM 1573 C C . ASP A 1 201 ? -18.839 -9.580 11.838 1.00 86.62 201 ASP A C 1
ATOM 1575 O O . ASP A 1 201 ? -18.712 -8.876 12.841 1.00 86.62 201 ASP A O 1
ATOM 1579 N N . ASN A 1 202 ? -17.860 -9.710 10.937 1.00 88.06 202 ASN A N 1
ATOM 1580 C CA . ASN A 1 202 ? -16.543 -9.077 11.029 1.00 88.06 202 ASN A CA 1
ATOM 1581 C C . ASN A 1 202 ? -16.303 -8.075 9.892 1.00 88.06 202 ASN A C 1
ATOM 1583 O O . ASN A 1 202 ? -15.172 -7.617 9.717 1.00 88.06 202 ASN A O 1
ATOM 1587 N N . LEU A 1 203 ? -17.325 -7.752 9.091 1.00 94.38 203 LEU A N 1
ATOM 1588 C CA . LEU A 1 203 ? -17.165 -6.864 7.949 1.00 94.38 203 LEU A CA 1
ATOM 1589 C C . LEU A 1 203 ? -16.789 -5.455 8.446 1.00 94.38 203 LEU A C 1
ATOM 1591 O O . LEU A 1 203 ? -17.529 -4.873 9.245 1.00 94.38 203 LEU A O 1
ATOM 1595 N N . PRO A 1 204 ? -15.650 -4.884 8.007 1.00 95.88 204 PRO A N 1
ATOM 1596 C CA . PRO A 1 204 ? -15.222 -3.579 8.489 1.00 95.88 204 PRO A CA 1
ATOM 1597 C C . PRO A 1 204 ? -16.199 -2.466 8.129 1.00 95.88 204 PRO A C 1
ATOM 1599 O O . PRO A 1 204 ? -16.685 -2.383 6.997 1.00 95.88 204 PRO A O 1
ATOM 1602 N N . LEU A 1 205 ? -16.404 -1.542 9.067 1.00 95.75 205 LEU A N 1
ATOM 1603 C CA . LEU A 1 205 ? -17.053 -0.270 8.770 1.00 95.75 205 LEU A CA 1
ATOM 1604 C C . LEU A 1 205 ? -16.001 0.677 8.199 1.00 95.75 205 LEU A C 1
ATOM 1606 O O . LEU A 1 205 ? -15.101 1.112 8.917 1.00 95.75 205 LEU A O 1
ATOM 1610 N N . VAL A 1 206 ? -16.100 0.948 6.897 1.00 96.88 206 VAL A N 1
ATOM 1611 C CA . VAL A 1 206 ? -15.129 1.762 6.158 1.00 96.88 206 VAL A CA 1
ATOM 1612 C C . VAL A 1 206 ? -15.672 3.174 5.960 1.00 96.88 206 VAL A C 1
ATOM 1614 O O . VAL A 1 206 ? -16.756 3.353 5.397 1.00 96.88 206 VAL A O 1
ATOM 1617 N N . TYR A 1 207 ? -14.893 4.166 6.367 1.00 97.12 207 TYR A N 1
ATOM 1618 C CA . TYR A 1 207 ? -15.182 5.593 6.311 1.00 97.12 207 TYR A CA 1
ATOM 1619 C C . TYR A 1 207 ? -14.238 6.302 5.335 1.00 97.12 207 TYR A C 1
ATOM 1621 O O . TYR A 1 207 ? -13.171 5.793 4.993 1.00 97.12 207 TYR A O 1
ATOM 1629 N N . CYS A 1 208 ? -14.665 7.473 4.865 1.00 96.94 208 CYS A N 1
ATOM 1630 C CA . CYS A 1 208 ? -13.874 8.343 4.005 1.00 96.94 208 CYS A CA 1
ATOM 1631 C C . CYS A 1 208 ? -13.908 9.764 4.574 1.00 96.94 208 CYS A C 1
ATOM 1633 O O . CYS A 1 208 ? -14.819 10.531 4.261 1.00 96.94 208 CYS A O 1
ATOM 1635 N N . MET A 1 209 ? -12.989 10.085 5.483 1.00 96.44 209 MET A N 1
ATOM 1636 C CA . MET A 1 209 ? -12.903 11.399 6.126 1.00 96.44 209 MET A CA 1
ATOM 1637 C C . MET A 1 209 ? -11.491 11.677 6.652 1.00 96.44 209 MET A C 1
ATOM 1639 O O . MET A 1 209 ? -10.628 10.798 6.681 1.00 96.44 209 MET A O 1
ATOM 1643 N N . ASP A 1 210 ? -11.264 12.914 7.094 1.00 96.25 210 ASP A N 1
ATOM 1644 C CA . ASP A 1 210 ? -10.052 13.274 7.827 1.00 96.25 210 ASP A CA 1
ATOM 1645 C C . ASP A 1 210 ? -9.866 12.383 9.067 1.00 96.25 210 ASP A C 1
ATOM 1647 O O . ASP A 1 210 ? -10.819 12.087 9.791 1.00 96.25 210 ASP A O 1
ATOM 1651 N N . ALA A 1 211 ? -8.626 11.963 9.324 1.00 96.50 211 ALA A N 1
ATOM 1652 C CA . ALA A 1 211 ? -8.317 11.025 10.398 1.00 96.50 211 ALA A CA 1
ATOM 1653 C C . ALA A 1 211 ? -8.598 11.600 11.800 1.00 96.50 211 ALA A C 1
ATOM 1655 O O . ALA A 1 211 ? -8.979 10.848 12.701 1.00 96.50 211 ALA A O 1
ATOM 1656 N N . ARG A 1 212 ? -8.471 12.921 12.006 1.00 96.06 212 ARG A N 1
ATOM 1657 C CA . ARG A 1 212 ? -8.827 13.553 13.287 1.00 96.06 212 ARG A CA 1
ATOM 1658 C C . ARG A 1 212 ? -10.337 13.589 13.470 1.00 96.06 212 ARG A C 1
ATOM 1660 O O . ARG A 1 212 ? -10.819 13.308 14.568 1.00 96.06 212 ARG A O 1
ATOM 1667 N N . GLU A 1 213 ? -11.085 13.903 12.413 1.00 94.75 213 GLU A N 1
ATOM 1668 C CA . GLU A 1 213 ? -12.551 13.834 12.461 1.00 94.75 213 GLU A CA 1
ATOM 1669 C C . GLU A 1 213 ? -13.030 12.397 12.687 1.00 94.75 213 GLU A C 1
ATOM 1671 O O . GLU A 1 213 ? -13.933 12.173 13.491 1.00 94.75 213 GLU A O 1
ATOM 1676 N N . PHE A 1 214 ? -12.379 11.410 12.074 1.00 95.56 214 PHE A N 1
ATOM 1677 C CA . PHE A 1 214 ? -12.680 10.000 12.299 1.00 95.56 214 PHE A CA 1
ATOM 1678 C C . PHE A 1 214 ? -12.551 9.607 13.777 1.00 95.56 214 PHE A C 1
ATOM 1680 O O . PHE A 1 214 ? -13.488 9.042 14.349 1.00 95.56 214 PHE A O 1
ATOM 1687 N N . VAL A 1 215 ? -11.443 9.978 14.433 1.00 94.50 215 VAL A N 1
ATOM 1688 C CA . VAL A 1 215 ? -11.264 9.744 15.876 1.00 94.50 215 VAL A CA 1
ATOM 1689 C C . VAL A 1 215 ? -12.320 10.499 16.681 1.00 94.50 215 VAL A C 1
ATOM 1691 O O . VAL A 1 215 ? -12.962 9.894 17.538 1.00 94.50 215 VAL A O 1
ATOM 1694 N N . ARG A 1 216 ? -12.588 11.776 16.381 1.00 91.06 216 ARG A N 1
ATOM 1695 C CA . ARG A 1 216 ? -13.629 12.552 17.079 1.00 91.06 216 ARG A CA 1
ATOM 1696 C C . ARG A 1 216 ? -15.005 11.901 16.982 1.00 91.06 216 ARG A C 1
ATOM 1698 O O . ARG A 1 216 ? -15.671 11.740 18.002 1.00 91.06 216 ARG A O 1
ATOM 1705 N N . ARG A 1 217 ? -15.429 11.491 15.783 1.00 89.38 217 ARG A N 1
ATOM 1706 C CA . ARG A 1 217 ? -16.715 10.808 15.576 1.00 89.38 217 ARG A CA 1
ATOM 1707 C C . ARG A 1 217 ? -16.757 9.460 16.277 1.00 89.38 217 ARG A C 1
ATOM 1709 O O . ARG A 1 217 ? -17.806 9.110 16.805 1.00 89.38 217 ARG A O 1
ATOM 1716 N N . SER A 1 218 ? -15.630 8.751 16.360 1.00 89.62 218 SER A N 1
ATOM 1717 C CA . SER A 1 218 ? -15.561 7.482 17.090 1.00 89.62 218 SER A CA 1
ATOM 1718 C C . SER A 1 218 ? -15.836 7.631 18.583 1.00 89.62 218 SER A C 1
ATOM 1720 O O . SER A 1 218 ? -16.140 6.640 19.224 1.00 89.62 218 SER A O 1
ATOM 1722 N N . GLN A 1 219 ? -15.751 8.836 19.152 1.00 86.69 219 GLN A N 1
ATOM 1723 C CA . GLN A 1 219 ? -15.953 9.072 20.585 1.00 86.69 219 GLN A CA 1
ATOM 1724 C C . GLN A 1 219 ? -17.257 9.822 20.908 1.00 86.69 219 GLN A C 1
ATOM 1726 O O . GLN A 1 219 ? -17.529 10.108 22.075 1.00 86.69 219 GLN A O 1
ATOM 1731 N N . ARG A 1 220 ? -18.078 10.148 19.901 1.00 81.00 220 ARG A N 1
ATOM 1732 C CA . ARG A 1 220 ? -19.333 10.890 20.088 1.00 81.00 220 ARG A CA 1
ATOM 1733 C C . ARG A 1 220 ? -20.383 10.052 20.825 1.00 81.00 220 ARG A C 1
ATOM 1735 O O . ARG A 1 220 ? -20.613 8.894 20.488 1.00 81.00 220 ARG A O 1
ATOM 1742 N N . LYS A 1 221 ? -21.024 10.650 21.837 1.00 69.88 221 LYS A N 1
ATOM 1743 C CA . LYS A 1 221 ? -22.055 10.007 22.682 1.00 69.88 221 LYS A CA 1
ATOM 1744 C C . LYS A 1 221 ? -23.463 10.092 22.080 1.00 69.88 221 LYS A C 1
ATOM 1746 O O . LYS A 1 221 ? -24.342 9.341 22.477 1.00 69.88 221 LYS A O 1
ATOM 1751 N N . ASP A 1 222 ? -23.659 11.019 21.152 1.00 63.00 222 ASP A N 1
ATOM 1752 C CA . ASP A 1 222 ? -24.933 11.478 20.594 1.00 63.00 222 ASP A CA 1
ATOM 1753 C C . ASP A 1 222 ? -25.374 10.728 19.326 1.00 63.00 222 ASP A C 1
ATOM 1755 O O . ASP A 1 222 ? -26.479 10.945 18.834 1.00 63.00 222 ASP A O 1
ATOM 1759 N N . VAL A 1 223 ? -24.547 9.820 18.802 1.00 57.25 223 VAL A N 1
ATOM 1760 C CA . VAL A 1 223 ? -24.851 9.076 17.573 1.00 57.25 223 VAL A CA 1
ATOM 1761 C C . VAL A 1 223 ? -25.486 7.731 17.924 1.00 57.25 223 VAL A C 1
ATOM 1763 O O . VAL A 1 223 ? -24.811 6.811 18.375 1.00 57.25 223 VAL A O 1
ATOM 1766 N N . VAL A 1 224 ? -26.799 7.609 17.726 1.00 50.53 224 VAL A N 1
ATOM 1767 C CA . VAL A 1 224 ? -27.521 6.334 17.846 1.00 50.53 224 VAL A CA 1
ATOM 1768 C C . VAL A 1 224 ? -27.312 5.550 16.551 1.00 50.53 224 VAL A C 1
ATOM 1770 O O . VAL A 1 224 ? -27.638 6.033 15.472 1.00 50.53 224 VAL A O 1
ATOM 1773 N N . GLY A 1 225 ? -26.713 4.363 16.652 1.00 48.44 225 GLY A N 1
ATOM 1774 C CA . GLY A 1 225 ? -26.296 3.579 15.490 1.00 48.44 225 GLY A CA 1
ATOM 1775 C C . GLY A 1 225 ? -27.481 3.063 14.688 1.00 48.44 225 GLY A C 1
ATOM 1776 O O . GLY A 1 225 ? -28.238 2.226 15.175 1.00 48.44 225 GLY A O 1
ATOM 1777 N N . GLY A 1 226 ? -27.605 3.525 13.449 1.00 45.12 226 GLY A N 1
ATOM 1778 C CA . GLY A 1 226 ? -28.625 3.048 12.525 1.00 45.12 226 GLY A CA 1
ATOM 1779 C C . GLY A 1 226 ? -28.546 3.772 11.191 1.00 45.12 226 GLY A C 1
ATOM 1780 O O . GLY A 1 226 ? -29.293 4.718 11.005 1.00 45.12 226 GLY A O 1
ATOM 1781 N N . ASP A 1 227 ? -27.626 3.325 10.322 1.00 43.47 227 ASP A N 1
ATOM 1782 C CA . ASP A 1 227 ? -27.464 3.670 8.881 1.00 43.47 227 ASP A CA 1
ATOM 1783 C C . ASP A 1 227 ? -26.014 3.507 8.357 1.00 43.47 227 ASP A C 1
ATOM 1785 O O . ASP A 1 227 ? -25.722 3.840 7.211 1.00 43.47 227 ASP A O 1
ATOM 1789 N N . GLY A 1 228 ? -25.085 2.982 9.167 1.00 49.88 228 GLY A N 1
ATOM 1790 C CA . GLY A 1 228 ? -23.650 2.954 8.837 1.00 49.88 228 GLY A CA 1
ATOM 1791 C C . GLY A 1 228 ? -22.821 3.972 9.627 1.00 49.88 228 GLY A C 1
ATOM 1792 O O . GLY A 1 228 ? -21.612 4.079 9.424 1.00 49.88 228 GLY A O 1
ATOM 1793 N N . SER A 1 229 ? -23.452 4.688 10.555 1.00 54.06 229 SER A N 1
ATOM 1794 C CA . SER A 1 229 ? -22.809 5.468 11.610 1.00 54.06 229 SER A CA 1
ATOM 1795 C C . SER A 1 229 ? -22.285 4.601 12.772 1.00 54.06 229 SER A C 1
ATOM 1797 O O . SER A 1 229 ? -22.792 3.513 13.058 1.00 54.06 229 SER A O 1
ATOM 1799 N N . MET A 1 230 ? -21.242 5.082 13.464 1.00 62.59 230 MET A N 1
ATOM 1800 C CA . MET A 1 230 ? -20.757 4.460 14.703 1.00 62.59 230 MET A CA 1
ATOM 1801 C C . MET A 1 230 ? -21.831 4.607 15.787 1.00 62.59 230 MET A C 1
ATOM 1803 O O . MET A 1 230 ? -22.206 5.725 16.126 1.00 62.59 230 MET A O 1
ATOM 1807 N N . GLY A 1 231 ? -22.353 3.485 16.293 1.00 59.59 231 GLY A N 1
ATOM 1808 C CA . GLY A 1 231 ? -23.448 3.448 17.269 1.00 59.59 231 GLY A CA 1
ATOM 1809 C C . GLY A 1 231 ? -23.031 3.827 18.686 1.00 59.59 231 GLY A C 1
ATOM 1810 O O . GLY A 1 231 ? -23.081 2.996 19.591 1.00 59.59 231 GLY A O 1
ATOM 1811 N N . GLY A 1 232 ? -22.618 5.078 18.854 1.00 74.12 232 GLY A N 1
ATOM 1812 C CA . GLY A 1 232 ? -22.074 5.643 20.079 1.00 74.12 232 GLY A CA 1
ATOM 1813 C C . GLY A 1 232 ? -20.549 5.520 20.150 1.00 74.12 232 GLY A C 1
ATOM 1814 O O . GLY A 1 232 ? -19.902 5.140 19.167 1.00 74.12 232 GLY A O 1
ATOM 1815 N N . PRO A 1 233 ? -19.953 5.829 21.315 1.00 84.69 233 PRO A N 1
ATOM 1816 C CA . PRO A 1 233 ? -18.511 5.814 21.474 1.00 84.69 233 PRO A CA 1
ATOM 1817 C C . PRO A 1 233 ? -17.940 4.413 21.242 1.00 84.69 233 PRO A C 1
ATOM 1819 O O . PRO A 1 233 ? -18.289 3.442 21.919 1.00 84.69 233 PRO A O 1
ATOM 1822 N N . VAL A 1 234 ? -17.024 4.309 20.291 1.00 88.75 234 VAL A N 1
ATOM 1823 C CA . VAL A 1 234 ? -16.287 3.096 19.982 1.00 88.75 234 VAL A CA 1
ATOM 1824 C C . VAL A 1 234 ? -15.193 2.905 21.013 1.00 88.75 234 VAL A C 1
ATOM 1826 O O . VAL A 1 234 ? -14.212 3.648 21.085 1.00 88.75 234 VAL A O 1
ATOM 1829 N N . LEU A 1 235 ? -15.352 1.835 21.778 1.00 90.19 235 LEU A N 1
ATOM 1830 C CA . LEU A 1 235 ? -14.327 1.314 22.658 1.00 90.19 235 LEU A CA 1
ATOM 1831 C C . LEU A 1 235 ? -13.420 0.368 21.870 1.00 90.19 235 LEU A C 1
ATOM 1833 O O . LEU A 1 235 ? -13.823 -0.749 21.538 1.00 90.19 235 LEU A O 1
ATOM 1837 N N . PHE A 1 236 ? -12.202 0.817 21.587 1.00 92.00 236 PHE A N 1
ATOM 1838 C CA . PHE A 1 236 ? -11.210 0.067 20.820 1.00 92.00 236 PHE A CA 1
ATOM 1839 C C . PHE A 1 236 ? -10.031 -0.387 21.687 1.00 92.00 236 PHE A C 1
ATOM 1841 O O . PHE A 1 236 ? -9.813 0.136 22.781 1.00 92.00 236 PHE A O 1
ATOM 1848 N N . ASP A 1 237 ? -9.292 -1.386 21.207 1.00 92.38 237 ASP A N 1
ATOM 1849 C CA . ASP A 1 237 ? -8.099 -1.928 21.868 1.00 92.38 237 ASP A CA 1
ATOM 1850 C C . ASP A 1 237 ? -6.813 -1.431 21.187 1.00 92.38 237 ASP A C 1
ATOM 1852 O O . ASP A 1 237 ? -5.792 -1.220 21.849 1.00 92.38 237 ASP A O 1
ATOM 1856 N N . HIS A 1 238 ? -6.872 -1.191 19.872 1.00 95.12 238 HIS A N 1
ATOM 1857 C CA . HIS A 1 238 ? -5.754 -0.664 19.094 1.00 95.12 238 HIS A CA 1
ATOM 1858 C C . HIS A 1 238 ? -6.203 0.390 18.083 1.00 95.12 238 HIS A C 1
ATOM 1860 O O . HIS A 1 238 ? -7.262 0.251 17.475 1.00 95.12 238 HIS A O 1
ATOM 1866 N N . ALA A 1 239 ? -5.362 1.394 17.856 1.00 96.81 239 ALA A N 1
ATOM 1867 C CA . ALA A 1 239 ? -5.450 2.288 16.711 1.00 96.81 239 ALA A CA 1
ATOM 1868 C C . ALA A 1 239 ? -4.181 2.197 15.858 1.00 96.81 239 ALA A C 1
ATOM 1870 O O . ALA A 1 239 ? -3.099 1.967 16.397 1.00 96.81 239 ALA A O 1
ATOM 1871 N N . VAL A 1 240 ? -4.307 2.375 14.544 1.00 97.50 240 VAL A N 1
ATOM 1872 C CA . VAL A 1 240 ? -3.189 2.328 13.591 1.00 97.50 240 VAL A CA 1
ATOM 1873 C C . VAL A 1 240 ? -3.132 3.618 12.784 1.00 97.50 240 VAL A C 1
ATOM 1875 O O . VAL A 1 240 ? -4.133 4.034 12.201 1.00 97.50 240 VAL A O 1
ATOM 1878 N N . ILE A 1 241 ? -1.942 4.216 12.718 1.00 96.75 241 ILE A N 1
ATOM 1879 C CA . ILE A 1 241 ? -1.608 5.355 11.859 1.00 96.75 241 ILE A CA 1
ATOM 1880 C C . ILE A 1 241 ? -0.437 4.935 10.965 1.00 96.75 241 ILE A C 1
ATOM 1882 O O . ILE A 1 241 ? 0.731 5.028 11.350 1.00 96.75 241 ILE A O 1
ATOM 1886 N N . ASN A 1 242 ? -0.744 4.452 9.760 1.00 94.38 242 ASN A N 1
ATOM 1887 C CA . ASN A 1 242 ? 0.242 3.993 8.782 1.00 94.38 242 ASN A CA 1
ATOM 1888 C C . ASN A 1 242 ? 0.591 5.102 7.780 1.00 94.38 242 ASN A C 1
ATOM 1890 O O . ASN A 1 242 ? 0.451 4.960 6.563 1.00 94.38 242 ASN A O 1
ATOM 1894 N N . LEU A 1 243 ? 1.066 6.228 8.314 1.00 92.06 243 LEU A N 1
ATOM 1895 C CA . LEU A 1 243 ? 1.435 7.406 7.536 1.00 92.06 243 LEU A CA 1
ATOM 1896 C C . LEU A 1 243 ? 2.851 7.879 7.910 1.00 92.06 243 LEU A C 1
ATOM 1898 O O . LEU A 1 243 ? 2.989 8.914 8.544 1.00 92.06 243 LEU A O 1
ATOM 1902 N N . PRO A 1 244 ? 3.928 7.167 7.522 1.00 89.44 244 PRO A N 1
ATOM 1903 C CA . PRO A 1 244 ? 5.265 7.386 8.091 1.00 89.44 244 PRO A CA 1
ATOM 1904 C C . PRO A 1 244 ? 5.845 8.804 7.986 1.00 89.44 244 PRO A C 1
ATOM 1906 O O . PRO A 1 244 ? 6.711 9.168 8.771 1.00 89.44 244 PRO A O 1
ATOM 1909 N N . ALA A 1 245 ? 5.398 9.607 7.019 1.00 88.19 245 ALA A N 1
ATOM 1910 C CA . ALA A 1 245 ? 5.883 10.977 6.860 1.00 88.19 245 ALA A CA 1
ATOM 1911 C C . ALA A 1 245 ? 5.279 11.963 7.877 1.00 88.19 245 ALA A C 1
ATOM 1913 O O . ALA A 1 245 ? 5.935 12.935 8.224 1.00 88.19 245 ALA A O 1
ATOM 1914 N N . SER A 1 246 ? 4.046 11.729 8.339 1.00 90.25 246 SER A N 1
ATOM 1915 C CA . SER A 1 246 ? 3.287 12.688 9.161 1.00 90.25 246 SER A CA 1
ATOM 1916 C C . SER A 1 246 ? 2.445 12.035 10.262 1.00 90.25 246 SER A C 1
ATOM 1918 O O . SER A 1 246 ? 1.656 12.699 10.924 1.00 90.25 246 SER A O 1
ATOM 1920 N N . GLY A 1 247 ? 2.599 10.732 10.504 1.00 91.06 247 GLY A N 1
ATOM 1921 C CA . GLY A 1 247 ? 1.746 9.965 11.412 1.00 91.06 247 GLY A CA 1
ATOM 1922 C C . GLY A 1 247 ? 1.754 10.504 12.841 1.00 91.06 247 GLY A C 1
ATOM 1923 O O . GLY A 1 247 ? 0.706 10.546 13.486 1.00 91.06 247 GLY A O 1
ATOM 1924 N N . LEU A 1 248 ? 2.907 11.001 13.302 1.00 93.44 248 LEU A N 1
ATOM 1925 C CA . LEU A 1 248 ? 3.055 11.606 14.628 1.00 93.44 248 LEU A CA 1
ATOM 1926 C C . LEU A 1 248 ? 2.159 12.837 14.819 1.00 93.44 248 LEU A C 1
ATOM 1928 O O . LEU A 1 248 ? 1.680 13.073 15.927 1.00 93.44 248 LEU A O 1
ATOM 1932 N N . GLU A 1 249 ? 1.874 13.584 13.751 1.00 94.44 249 GLU A N 1
ATOM 1933 C CA . GLU A 1 249 ? 1.006 14.761 13.815 1.00 94.44 249 GLU A CA 1
ATOM 1934 C C . GLU A 1 249 ? -0.439 14.395 14.150 1.00 94.44 249 GLU A C 1
ATOM 1936 O O . GLU A 1 249 ? -1.136 15.221 14.724 1.00 94.44 249 GLU A O 1
ATOM 1941 N N . PHE A 1 250 ? -0.887 13.178 13.821 1.00 95.62 250 PHE A N 1
ATOM 1942 C CA . PHE A 1 250 ? -2.259 12.709 14.048 1.00 95.62 250 PHE A CA 1
ATOM 1943 C C . PHE A 1 250 ? -2.469 12.074 15.427 1.00 95.62 250 PHE A C 1
ATOM 1945 O O . PHE A 1 250 ? -3.601 11.757 15.792 1.00 95.62 250 PHE A O 1
ATOM 1952 N N . VAL A 1 251 ? -1.410 11.895 16.222 1.00 95.00 251 VAL A N 1
ATOM 1953 C CA . VAL A 1 251 ? -1.530 11.401 17.606 1.00 95.00 251 VAL A CA 1
ATOM 1954 C C . VAL A 1 251 ? -2.281 12.413 18.483 1.00 95.00 251 VAL A C 1
ATOM 1956 O O . VAL A 1 251 ? -2.936 12.042 19.460 1.00 95.00 251 VAL A O 1
ATOM 1959 N N . ASP A 1 252 ? -2.258 13.694 18.106 1.00 95.12 252 ASP A N 1
ATOM 1960 C CA . ASP A 1 252 ? -3.033 14.757 18.745 1.00 95.12 252 ASP A CA 1
ATOM 1961 C C . ASP A 1 252 ? -4.553 14.504 18.724 1.00 95.12 252 ASP A C 1
ATOM 1963 O O . ASP A 1 252 ? -5.255 14.960 19.630 1.00 95.12 252 ASP A O 1
ATOM 1967 N N . ALA A 1 253 ? -5.050 13.717 17.763 1.00 95.00 253 ALA A N 1
ATOM 1968 C CA . ALA A 1 253 ? -6.456 13.354 17.616 1.00 95.00 253 ALA A CA 1
ATOM 1969 C C . ALA A 1 253 ? -7.019 12.632 18.848 1.00 95.00 253 ALA A C 1
ATOM 1971 O O . ALA A 1 253 ? -8.221 12.687 19.103 1.00 95.00 253 ALA A O 1
ATOM 1972 N N . PHE A 1 254 ? -6.159 11.976 19.633 1.00 93.69 254 PHE A N 1
ATOM 1973 C CA . PHE A 1 254 ? -6.555 11.258 20.843 1.00 93.69 254 PHE A CA 1
ATOM 1974 C C . PHE A 1 254 ? -6.643 12.148 22.092 1.00 93.69 254 PHE A C 1
ATOM 1976 O O . PHE A 1 254 ? -7.082 11.687 23.150 1.00 93.69 254 PHE A O 1
ATOM 1983 N N . ARG A 1 255 ? -6.260 13.431 22.014 1.00 90.69 255 ARG A N 1
ATOM 1984 C CA . ARG A 1 255 ? -6.405 14.360 23.144 1.00 90.69 255 ARG A CA 1
ATOM 1985 C C . ARG A 1 255 ? -7.887 14.552 23.468 1.00 90.69 255 ARG A C 1
ATOM 1987 O O . ARG A 1 255 ? -8.656 15.046 22.651 1.00 90.69 255 ARG A O 1
ATOM 1994 N N . GLY A 1 256 ? -8.281 14.154 24.677 1.00 86.31 256 GLY A N 1
ATOM 1995 C CA . GLY A 1 256 ? -9.677 14.198 25.124 1.00 86.31 256 GLY A CA 1
ATOM 1996 C C . GLY A 1 256 ? -10.558 13.054 24.605 1.00 86.31 256 GLY A C 1
ATOM 1997 O O . GLY A 1 256 ? -11.740 13.028 24.927 1.00 86.31 256 GLY A O 1
ATOM 1998 N N . ALA A 1 257 ? -10.006 12.086 23.861 1.00 86.19 257 ALA A N 1
ATOM 1999 C CA . ALA A 1 257 ? -10.761 10.941 23.342 1.00 86.19 257 ALA A CA 1
ATOM 2000 C C . ALA A 1 257 ? -11.172 9.929 24.434 1.00 86.19 257 ALA A C 1
ATOM 2002 O O . ALA A 1 257 ? -12.107 9.157 24.249 1.00 86.19 257 ALA A O 1
ATOM 2003 N N . PHE A 1 258 ? -10.493 9.929 25.585 1.00 87.56 258 PHE A N 1
ATOM 2004 C CA . PHE A 1 258 ? -10.648 8.910 26.630 1.00 87.56 258 PHE A CA 1
ATOM 2005 C C . PHE A 1 258 ? -11.476 9.405 27.824 1.00 87.56 258 PHE A C 1
ATOM 2007 O O . PHE A 1 258 ? -10.983 9.515 28.948 1.00 87.56 258 PHE A O 1
ATOM 2014 N N . ASP A 1 259 ? -12.748 9.725 27.578 1.00 85.50 259 ASP A N 1
ATOM 2015 C CA . ASP A 1 259 ? -13.700 10.121 28.623 1.00 85.50 259 ASP A CA 1
ATOM 2016 C C . ASP A 1 259 ? -13.869 9.000 29.673 1.00 85.50 259 ASP A C 1
ATOM 2018 O O . ASP A 1 259 ? -14.221 7.864 29.348 1.00 85.50 259 ASP A O 1
ATOM 2022 N N . ARG A 1 260 ? -13.658 9.319 30.957 1.00 84.62 260 ARG A N 1
ATOM 2023 C CA . ARG A 1 260 ? -13.698 8.334 32.055 1.00 84.62 260 ARG A CA 1
ATOM 2024 C C . ARG A 1 260 ? -15.058 7.652 32.231 1.00 84.62 260 ARG A C 1
ATOM 2026 O O . ARG A 1 260 ? -15.089 6.504 32.664 1.00 84.62 260 ARG A O 1
ATOM 2033 N N . THR A 1 261 ? -16.160 8.322 31.897 1.00 84.56 261 THR A N 1
ATOM 2034 C CA . THR A 1 261 ? -17.522 7.762 31.977 1.00 84.56 261 THR A CA 1
ATOM 2035 C C . THR A 1 261 ? -17.766 6.705 30.903 1.00 84.56 261 THR A C 1
ATOM 2037 O O . THR A 1 261 ? -18.442 5.712 31.159 1.00 84.56 261 THR A O 1
ATOM 2040 N N . VAL A 1 262 ? -17.165 6.884 29.724 1.00 83.81 262 VAL A N 1
ATOM 2041 C CA . VAL A 1 262 ? -17.257 5.949 28.593 1.00 83.81 262 VAL A CA 1
ATOM 2042 C C . VAL A 1 262 ? -16.277 4.793 28.765 1.00 83.81 262 VAL A C 1
ATOM 2044 O O . VAL A 1 262 ? -16.633 3.632 28.583 1.00 83.81 262 VAL A O 1
ATOM 2047 N N . TRP A 1 263 ? -15.036 5.104 29.140 1.00 86.38 263 TRP A N 1
ATOM 2048 C CA . TRP A 1 263 ? -13.963 4.121 29.245 1.00 86.38 263 TRP A CA 1
ATOM 2049 C C . TRP A 1 263 ? -13.982 3.358 30.583 1.00 86.38 263 TRP A C 1
ATOM 2051 O O . TRP A 1 263 ? -13.352 2.312 30.681 1.00 86.38 263 TRP A O 1
ATOM 2061 N N . GLN A 1 264 ? -14.725 3.816 31.599 1.00 85.44 264 GLN A N 1
ATOM 2062 C CA . GLN A 1 264 ? -15.010 3.092 32.856 1.00 85.44 264 GLN A CA 1
ATOM 2063 C C . GLN A 1 264 ? -13.776 2.472 33.544 1.00 85.44 264 GLN A C 1
ATOM 2065 O O . GLN A 1 264 ? -13.833 1.375 34.092 1.00 85.44 264 GLN A O 1
ATOM 2070 N N . GLY A 1 265 ? -12.624 3.146 33.489 1.00 75.81 265 GLY A N 1
ATOM 2071 C CA . GLY A 1 265 ? -11.383 2.644 34.094 1.00 75.81 265 GLY A CA 1
ATOM 2072 C C . GLY A 1 265 ? -10.763 1.430 33.390 1.00 75.81 265 GLY A C 1
ATOM 2073 O O . GLY A 1 265 ? -9.845 0.813 33.931 1.00 75.81 265 GLY A O 1
ATOM 2074 N N . ARG A 1 266 ? -11.224 1.080 32.181 1.00 83.00 266 ARG A N 1
ATOM 2075 C CA . ARG A 1 266 ? -10.581 0.054 31.354 1.00 83.00 266 ARG A CA 1
ATOM 2076 C C . ARG A 1 266 ? -9.169 0.480 30.965 1.00 83.00 266 ARG A C 1
ATOM 2078 O O . ARG A 1 266 ? -8.846 1.666 30.896 1.00 83.00 266 ARG A O 1
ATOM 2085 N N . ARG A 1 267 ? -8.348 -0.507 30.615 1.00 84.62 267 ARG A N 1
ATOM 2086 C CA . ARG A 1 267 ? -7.033 -0.257 30.026 1.00 84.62 267 ARG A CA 1
ATOM 2087 C C . ARG A 1 267 ? -7.179 0.580 28.751 1.00 84.62 267 ARG A C 1
ATOM 2089 O O . ARG A 1 267 ? -7.970 0.229 27.876 1.00 84.62 267 ARG A O 1
ATOM 2096 N N . LEU A 1 268 ? -6.409 1.664 28.672 1.00 89.38 268 LEU A N 1
ATOM 2097 C CA . LEU A 1 268 ? -6.342 2.513 27.485 1.00 89.38 268 LEU A CA 1
ATOM 2098 C C . LEU A 1 268 ? -5.780 1.735 26.282 1.00 89.38 268 LEU A C 1
ATOM 2100 O O . LEU A 1 268 ? -4.999 0.795 26.476 1.00 89.38 268 LEU A O 1
ATOM 2104 N N . PRO A 1 269 ? -6.180 2.100 25.054 1.00 91.69 269 PRO A N 1
ATOM 2105 C CA . PRO A 1 269 ? -5.774 1.385 23.856 1.00 91.69 269 PRO A CA 1
ATOM 2106 C C . PRO A 1 269 ? -4.319 1.675 23.495 1.00 91.69 269 PRO A C 1
ATOM 2108 O O . PRO A 1 269 ? -3.741 2.686 23.895 1.00 91.69 269 PRO A O 1
ATOM 2111 N N . TYR A 1 270 ? -3.746 0.800 22.676 1.00 94.19 270 TYR A N 1
ATOM 2112 C CA . TYR A 1 270 ? -2.443 1.032 22.061 1.00 94.19 270 TYR A CA 1
ATOM 2113 C C . TYR A 1 270 ? -2.587 1.802 20.748 1.00 94.19 270 TYR A C 1
ATOM 2115 O O . TYR A 1 270 ? -3.413 1.440 19.913 1.00 94.19 270 TYR A O 1
ATOM 2123 N N . VAL A 1 271 ? -1.749 2.815 20.533 1.00 95.25 271 VAL A N 1
ATOM 2124 C CA . VAL A 1 271 ? -1.657 3.534 19.254 1.00 95.25 271 VAL A CA 1
ATOM 2125 C C . VAL A 1 271 ? -0.377 3.106 18.545 1.00 95.25 271 VAL A C 1
ATOM 2127 O O . VAL A 1 271 ? 0.723 3.365 19.027 1.00 95.25 271 VAL A O 1
ATOM 2130 N N . HIS A 1 272 ? -0.527 2.444 17.401 1.00 95.69 272 HIS A N 1
ATOM 2131 C CA . HIS A 1 272 ? 0.568 2.021 16.534 1.00 95.69 272 HIS A CA 1
ATOM 2132 C C . HIS A 1 272 ? 0.798 3.099 15.479 1.00 95.69 272 HIS A C 1
ATOM 2134 O O . HIS A 1 272 ? 0.028 3.215 14.525 1.00 95.69 272 HIS A O 1
ATOM 2140 N N . CYS A 1 273 ? 1.830 3.917 15.673 1.00 95.19 273 CYS A N 1
ATOM 2141 C CA . CYS A 1 273 ? 2.172 5.008 14.768 1.00 95.19 273 CYS A CA 1
ATOM 2142 C C . CYS A 1 273 ? 3.477 4.700 14.037 1.00 95.19 273 CYS A C 1
ATOM 2144 O O . CYS A 1 273 ? 4.514 4.508 14.668 1.00 95.19 273 CYS A O 1
ATOM 2146 N N . TYR A 1 274 ? 3.429 4.693 12.708 1.00 92.44 274 TYR A N 1
ATOM 2147 C CA . TYR A 1 274 ? 4.618 4.535 11.878 1.00 92.44 274 TYR A CA 1
ATOM 2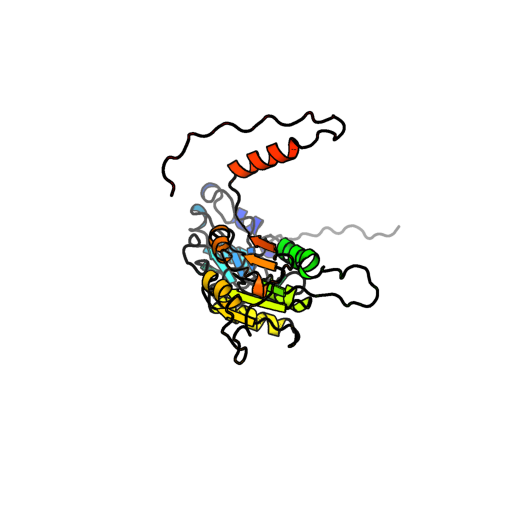148 C C . TYR A 1 274 ? 5.243 5.900 11.592 1.00 92.44 274 TYR A C 1
ATOM 2150 O O . TYR A 1 274 ? 4.526 6.870 11.343 1.00 92.44 274 TYR A O 1
ATOM 2158 N N . THR A 1 275 ? 6.575 5.970 11.617 1.00 91.75 275 THR A N 1
ATOM 2159 C CA . THR A 1 275 ? 7.352 7.176 11.297 1.00 91.75 275 THR A CA 1
ATOM 2160 C C . THR A 1 275 ? 8.663 6.809 10.606 1.00 91.75 275 THR A C 1
ATOM 2162 O O . THR A 1 275 ? 9.129 5.674 10.718 1.00 91.75 275 THR A O 1
ATOM 2165 N N . PHE A 1 276 ? 9.269 7.761 9.900 1.00 88.25 276 PHE A N 1
ATOM 2166 C CA . PHE A 1 276 ? 10.678 7.673 9.526 1.00 88.25 276 PHE A CA 1
ATOM 2167 C C . PHE A 1 276 ? 11.563 8.174 10.672 1.00 88.25 276 PHE A C 1
ATOM 2169 O O . PHE A 1 276 ? 11.191 9.107 11.381 1.00 88.25 276 PHE A O 1
ATOM 2176 N N . VAL A 1 277 ? 12.730 7.553 10.837 1.00 81.25 277 VAL A N 1
ATOM 2177 C CA . VAL A 1 277 ? 13.792 8.001 11.749 1.00 81.25 277 VAL A CA 1
ATOM 2178 C C . VAL A 1 277 ? 14.943 8.505 10.881 1.00 81.25 277 VAL A C 1
ATOM 2180 O O . VAL A 1 277 ? 15.353 7.815 9.942 1.00 81.25 277 VAL A O 1
ATOM 2183 N N . GLY A 1 278 ? 15.423 9.725 11.137 1.00 76.00 278 GLY A N 1
ATOM 2184 C CA . GLY A 1 278 ? 16.556 10.293 10.408 1.00 76.00 278 GLY A CA 1
ATOM 2185 C C . GLY A 1 278 ? 17.840 9.499 10.668 1.00 76.00 278 GLY A C 1
ATOM 2186 O O . GLY A 1 278 ? 17.985 8.853 11.703 1.00 76.00 278 GLY A O 1
ATOM 2187 N N . LYS A 1 279 ? 18.808 9.549 9.742 1.00 62.66 279 LYS A N 1
ATOM 2188 C CA . LYS A 1 279 ? 20.091 8.833 9.906 1.00 62.66 279 LYS A CA 1
ATOM 2189 C C . LYS A 1 279 ? 20.831 9.209 11.202 1.00 62.66 279 LYS A C 1
ATOM 2191 O O . LYS A 1 279 ? 21.386 8.324 11.835 1.00 62.66 279 LYS A O 1
ATOM 2196 N N . GLN A 1 280 ? 20.790 10.480 11.608 1.00 58.34 280 GLN A N 1
ATOM 2197 C CA . GLN A 1 280 ? 21.423 10.963 12.848 1.00 58.34 280 GLN A CA 1
ATOM 2198 C C . GLN A 1 280 ? 20.730 10.438 14.119 1.00 58.34 280 GLN A C 1
ATOM 2200 O O . GLN A 1 280 ? 21.381 10.150 15.122 1.00 58.34 280 GLN A O 1
ATOM 2205 N N . ASP A 1 281 ? 19.413 10.242 14.064 1.00 60.50 281 ASP A N 1
ATOM 2206 C CA . ASP A 1 281 ? 18.638 9.740 15.201 1.00 60.50 281 ASP A CA 1
ATOM 2207 C C . ASP A 1 281 ? 18.845 8.228 15.409 1.00 60.50 281 ASP A C 1
ATOM 2209 O O . ASP A 1 281 ? 18.785 7.744 16.541 1.00 60.50 281 ASP A O 1
ATOM 2213 N N . MET A 1 282 ? 19.147 7.478 14.337 1.00 57.72 282 MET A N 1
ATOM 2214 C CA . MET A 1 282 ? 19.473 6.046 14.425 1.00 57.72 282 MET A CA 1
ATOM 2215 C C . MET A 1 282 ? 20.792 5.777 15.162 1.00 57.72 282 MET A C 1
ATOM 2217 O O . MET A 1 282 ? 20.852 4.849 15.966 1.00 57.72 282 MET A O 1
ATOM 2221 N N . GLU A 1 283 ? 21.828 6.589 14.933 1.00 50.72 283 GLU A N 1
ATOM 2222 C CA . GLU A 1 283 ? 23.126 6.448 15.615 1.00 50.72 283 GLU A CA 1
ATOM 2223 C C . GLU A 1 283 ? 22.994 6.697 17.125 1.00 50.72 283 GLU A C 1
ATOM 2225 O O . GLU A 1 283 ? 23.577 5.975 17.933 1.00 50.72 283 GLU A O 1
ATOM 2230 N N . THR A 1 284 ? 22.144 7.652 17.511 1.00 55.41 284 THR A N 1
ATOM 2231 C CA . THR A 1 284 ? 21.850 7.950 18.919 1.00 55.41 284 THR A CA 1
ATOM 2232 C C . THR A 1 284 ? 21.067 6.811 19.585 1.00 55.41 284 THR A C 1
ATOM 2234 O O . THR A 1 284 ? 21.387 6.416 20.705 1.00 55.41 284 THR A O 1
ATOM 2237 N N . GLN A 1 285 ? 20.076 6.225 18.899 1.00 54.53 285 GLN A N 1
ATOM 2238 C CA . GLN A 1 285 ? 19.312 5.089 19.436 1.00 54.53 285 GLN A CA 1
ATOM 2239 C C . GLN A 1 285 ? 20.174 3.834 19.632 1.00 54.53 285 GLN A C 1
ATOM 2241 O O . GLN A 1 285 ? 20.079 3.209 20.688 1.00 54.53 285 GLN A O 1
ATOM 2246 N N . MET A 1 286 ? 21.046 3.501 18.672 1.00 52.72 286 MET A N 1
ATOM 2247 C CA . MET A 1 286 ? 21.957 2.351 18.781 1.00 52.72 286 MET A CA 1
ATOM 2248 C C . MET A 1 286 ? 22.954 2.506 19.940 1.00 52.72 286 MET A C 1
ATOM 2250 O O . MET A 1 286 ? 23.166 1.564 20.700 1.00 52.72 286 MET A O 1
ATOM 2254 N N . GLN A 1 287 ? 23.492 3.713 20.150 1.00 48.81 287 GLN A N 1
ATOM 2255 C CA . GLN A 1 287 ? 24.387 3.989 21.282 1.00 48.81 287 GLN A CA 1
ATOM 2256 C C . GLN A 1 287 ? 23.681 3.861 22.641 1.00 48.81 287 GLN A C 1
ATOM 2258 O O . GLN A 1 287 ? 24.280 3.390 23.605 1.00 48.81 287 GLN A O 1
ATOM 2263 N N . THR A 1 288 ? 22.399 4.230 22.734 1.00 48.38 288 THR A N 1
ATOM 2264 C CA . THR A 1 288 ? 21.631 4.082 23.985 1.00 48.38 288 THR A CA 1
ATOM 2265 C C . THR A 1 288 ? 21.198 2.646 24.284 1.00 48.38 288 THR A C 1
ATOM 2267 O O . THR A 1 288 ? 21.041 2.305 25.454 1.00 48.38 288 THR A O 1
ATOM 2270 N N . SER A 1 289 ? 21.023 1.790 23.268 1.00 44.97 289 SER A N 1
ATOM 2271 C CA . SER A 1 289 ? 20.699 0.371 23.477 1.00 44.97 289 SER A CA 1
ATOM 2272 C C . SER A 1 289 ? 21.909 -0.468 23.893 1.00 44.97 289 SER A C 1
ATOM 2274 O O . SER A 1 289 ? 21.738 -1.417 24.654 1.00 44.97 289 SER A O 1
ATOM 2276 N N . ASP A 1 290 ? 23.118 -0.092 23.464 1.00 44.19 290 ASP A N 1
ATOM 2277 C CA . ASP A 1 290 ? 24.363 -0.771 23.857 1.00 44.19 290 ASP A CA 1
ATOM 2278 C C . ASP A 1 290 ? 24.859 -0.353 25.255 1.00 44.19 290 ASP A C 1
ATOM 2280 O O . ASP A 1 290 ? 25.609 -1.086 25.896 1.00 44.19 290 ASP A O 1
ATOM 2284 N N . ALA A 1 291 ? 24.394 0.786 25.780 1.00 42.38 291 ALA A N 1
ATOM 2285 C CA . ALA A 1 291 ? 24.731 1.266 27.123 1.00 42.38 291 ALA A CA 1
ATOM 2286 C C . ALA A 1 291 ? 23.891 0.628 28.257 1.00 42.38 291 ALA A C 1
ATOM 2288 O O . ALA A 1 291 ? 24.052 0.991 29.420 1.00 42.38 291 ALA A O 1
ATOM 2289 N N . GLY A 1 292 ? 22.979 -0.304 27.944 1.00 41.25 292 GLY A N 1
ATOM 2290 C CA . GLY A 1 292 ? 22.029 -0.899 28.898 1.00 41.25 292 GLY A CA 1
ATOM 2291 C C . GLY A 1 292 ? 22.440 -2.243 29.515 1.00 41.25 292 GLY A C 1
ATOM 2292 O O . GLY A 1 292 ? 21.590 -2.923 30.088 1.00 41.25 292 GLY A O 1
ATOM 2293 N N . GLY A 1 293 ? 23.700 -2.656 29.371 1.00 36.59 293 GLY A N 1
ATOM 2294 C CA . GLY A 1 293 ? 24.221 -3.925 29.885 1.00 36.59 293 GLY A CA 1
ATOM 2295 C C . GLY A 1 293 ? 25.033 -3.781 31.171 1.00 36.59 293 GLY A C 1
ATOM 2296 O O . GLY A 1 293 ? 26.195 -4.167 31.175 1.00 36.59 293 GLY A O 1
ATOM 2297 N N . GLU A 1 294 ? 24.454 -3.255 32.254 1.00 35.56 294 GLU A N 1
ATOM 2298 C CA . GLU A 1 294 ? 25.040 -3.404 33.594 1.00 35.56 294 GLU A CA 1
ATOM 2299 C C . GLU A 1 294 ? 24.066 -4.101 34.559 1.00 35.56 294 GLU A C 1
ATOM 2301 O O . GLU A 1 294 ? 22.878 -3.792 34.651 1.00 35.56 294 GLU A O 1
ATOM 2306 N N . ASP A 1 295 ? 24.628 -5.110 35.217 1.00 34.66 295 ASP A N 1
ATOM 2307 C CA . ASP A 1 295 ? 24.079 -6.098 36.144 1.00 34.66 295 ASP A CA 1
ATOM 2308 C C . ASP A 1 295 ? 23.261 -5.476 37.304 1.00 34.66 295 ASP A C 1
ATOM 2310 O O . ASP A 1 295 ? 23.777 -4.607 38.015 1.00 34.66 295 ASP A O 1
ATOM 2314 N N . PRO A 1 296 ? 22.004 -5.893 37.573 1.00 40.00 296 PRO A N 1
ATOM 2315 C CA . PRO A 1 296 ? 21.221 -5.372 38.686 1.00 40.00 296 PRO A CA 1
ATOM 2316 C C . PRO A 1 296 ? 21.609 -6.079 39.994 1.00 40.00 296 PRO A C 1
ATOM 2318 O O . PRO A 1 296 ? 20.795 -6.751 40.628 1.00 40.00 296 PRO A O 1
ATOM 2321 N N . SER A 1 297 ? 22.851 -5.902 40.440 1.00 37.91 297 SER A N 1
ATOM 2322 C CA . SER A 1 297 ? 23.264 -6.218 41.810 1.00 37.91 297 SER A CA 1
ATOM 2323 C C . SER A 1 297 ? 24.256 -5.181 42.340 1.00 37.91 297 SER A C 1
ATOM 2325 O O . SER A 1 297 ? 25.428 -5.458 42.574 1.00 37.91 297 SER A O 1
ATOM 2327 N N . GLY A 1 298 ? 23.775 -3.957 42.550 1.00 33.59 298 GLY A N 1
ATOM 2328 C CA . GLY A 1 298 ? 24.504 -2.898 43.247 1.00 33.59 298 GLY A CA 1
ATOM 2329 C C . GLY A 1 298 ? 23.512 -1.932 43.883 1.00 33.59 298 GLY A C 1
ATOM 2330 O O . GLY A 1 298 ? 22.701 -1.331 43.188 1.00 33.59 298 GLY A O 1
ATOM 2331 N N . GLY A 1 299 ? 23.504 -1.848 45.215 1.00 39.16 299 GLY A N 1
ATOM 2332 C CA . GLY A 1 299 ? 22.487 -1.130 45.985 1.00 39.16 299 GLY A CA 1
ATOM 2333 C C . GLY A 1 299 ? 22.385 0.359 45.640 1.00 39.16 299 GLY A C 1
ATOM 2334 O O . GLY A 1 299 ? 23.370 1.091 45.698 1.00 39.16 299 GLY A O 1
ATOM 2335 N N . ALA A 1 300 ? 21.171 0.818 45.335 1.00 39.09 300 ALA A N 1
ATOM 2336 C CA . ALA A 1 300 ? 20.879 2.230 45.126 1.00 39.09 300 ALA A CA 1
ATOM 2337 C C . ALA A 1 300 ? 20.710 2.949 46.477 1.00 39.09 300 ALA A C 1
ATOM 2339 O O . ALA A 1 300 ? 19.797 2.648 47.249 1.00 39.09 300 ALA A O 1
ATOM 2340 N N . GLY A 1 301 ? 21.594 3.911 46.754 1.00 41.00 301 GLY A N 1
ATOM 2341 C CA . GLY A 1 301 ? 21.382 4.931 47.783 1.00 41.00 301 GLY A CA 1
ATOM 2342 C C . GLY A 1 301 ? 20.235 5.885 47.409 1.00 41.00 301 GLY A C 1
ATOM 2343 O O . GLY A 1 301 ? 19.803 5.909 46.254 1.00 41.00 301 GLY A O 1
ATOM 2344 N N . PRO A 1 302 ? 19.702 6.661 48.370 1.00 42.34 302 PRO A N 1
ATOM 2345 C CA . PRO A 1 302 ? 18.512 7.471 48.142 1.00 42.34 302 PRO A CA 1
ATOM 2346 C C . PRO A 1 302 ? 18.779 8.618 47.150 1.00 42.34 302 PRO A C 1
ATOM 2348 O O . PRO A 1 302 ? 19.876 9.185 47.144 1.00 42.34 302 PRO A O 1
ATOM 2351 N N . PRO A 1 303 ? 17.781 8.990 46.328 1.00 41.38 303 PRO A N 1
ATOM 2352 C CA . PRO A 1 303 ? 17.929 10.041 45.329 1.00 41.38 303 PRO A CA 1
ATOM 2353 C C . PRO A 1 303 ? 18.057 11.434 45.974 1.00 41.38 303 PRO A C 1
ATOM 2355 O O . PRO A 1 303 ? 17.472 11.685 47.033 1.00 41.38 303 PRO A O 1
ATOM 2358 N N . PRO A 1 304 ? 18.787 12.365 45.333 1.00 42.44 304 PRO A N 1
ATOM 2359 C CA . PRO A 1 304 ? 18.944 13.728 45.828 1.00 42.44 304 PRO A CA 1
ATOM 2360 C C . PRO A 1 304 ? 17.635 14.535 45.723 1.00 42.44 304 PRO A C 1
ATOM 2362 O O . PRO A 1 304 ? 16.800 14.264 44.855 1.00 42.44 304 PRO A O 1
ATOM 2365 N N . PRO A 1 305 ? 17.441 15.546 46.591 1.00 45.00 305 PRO A N 1
ATOM 2366 C CA . PRO A 1 305 ? 16.228 16.353 46.602 1.00 45.00 305 PRO A CA 1
ATOM 2367 C C . PRO A 1 305 ? 16.135 17.290 45.381 1.00 45.00 305 PRO A C 1
ATOM 2369 O O . PRO A 1 305 ? 17.161 17.739 44.861 1.00 45.00 305 PRO A O 1
ATOM 2372 N N . PRO A 1 306 ? 14.909 17.630 44.941 1.00 47.75 306 PRO A N 1
ATOM 2373 C CA . PRO A 1 306 ? 14.687 18.471 43.770 1.00 47.75 306 PRO A CA 1
ATOM 2374 C C . PRO A 1 306 ? 15.092 19.940 44.008 1.00 47.75 306 PRO A C 1
ATOM 2376 O O . PRO A 1 306 ? 14.985 20.446 45.132 1.00 47.75 306 PRO A O 1
ATOM 2379 N N . PRO A 1 307 ? 15.522 20.658 42.952 1.00 41.50 307 PRO A N 1
ATOM 2380 C CA . PRO A 1 307 ? 15.920 22.058 43.045 1.00 41.50 307 PRO A CA 1
ATOM 2381 C C . PRO A 1 307 ? 14.718 22.972 43.327 1.00 41.50 307 PRO A C 1
ATOM 2383 O O . PRO A 1 307 ? 13.631 22.800 42.775 1.00 41.50 307 PRO A O 1
ATOM 2386 N N . ARG A 1 308 ? 14.923 23.975 44.189 1.00 40.44 308 ARG A N 1
ATOM 2387 C CA . ARG A 1 308 ? 13.914 24.993 44.520 1.00 40.44 308 ARG A CA 1
ATOM 2388 C C . ARG A 1 308 ? 13.747 25.955 43.340 1.00 40.44 308 ARG A C 1
ATOM 2390 O O . ARG A 1 308 ? 14.675 26.691 43.018 1.00 40.44 308 ARG A O 1
ATOM 2397 N N . GLY A 1 309 ? 12.574 25.945 42.709 1.00 45.59 309 GLY A N 1
ATOM 2398 C CA . GLY A 1 309 ? 12.175 26.945 41.714 1.00 45.59 309 GLY A CA 1
ATOM 2399 C C . GLY A 1 309 ? 11.765 28.282 42.357 1.00 45.59 309 GLY A C 1
ATOM 2400 O O . GLY A 1 309 ? 11.421 28.306 43.543 1.00 45.59 309 GLY A O 1
ATOM 2401 N N . PRO A 1 310 ? 11.804 29.397 41.605 1.00 38.16 310 PRO A N 1
ATOM 2402 C CA . PRO A 1 310 ? 11.470 30.721 42.119 1.00 38.16 310 PRO A CA 1
ATOM 2403 C C . PRO A 1 310 ? 9.969 30.857 42.423 1.00 38.16 310 PRO A C 1
ATOM 2405 O O . PRO A 1 310 ? 9.110 30.365 41.693 1.00 38.16 310 PRO A O 1
ATOM 2408 N N . SER A 1 311 ? 9.675 31.541 43.528 1.00 39.50 311 SER A N 1
ATOM 2409 C CA . SER A 1 311 ? 8.341 31.825 44.059 1.00 39.50 311 SER A CA 1
ATOM 2410 C C . SER A 1 311 ? 7.474 32.617 43.075 1.00 39.50 311 SER A C 1
ATOM 2412 O O . SER A 1 311 ? 7.839 33.724 42.679 1.00 39.50 311 SER A O 1
ATOM 2414 N N . CYS A 1 312 ? 6.307 32.074 42.728 1.00 33.97 312 CYS A N 1
ATOM 2415 C CA . CYS A 1 312 ? 5.265 32.772 41.980 1.00 33.97 312 CYS A CA 1
ATOM 2416 C C . CYS A 1 312 ? 4.451 33.658 42.949 1.00 33.97 312 CYS A C 1
ATOM 2418 O O . CYS A 1 312 ? 3.906 33.120 43.917 1.00 33.97 312 CYS A O 1
ATOM 2420 N N . PRO A 1 313 ? 4.379 34.988 42.757 1.00 37.69 313 PRO A N 1
ATOM 2421 C CA . PRO A 1 313 ? 3.408 35.823 43.448 1.00 37.69 313 PRO A CA 1
ATOM 2422 C C . PRO A 1 313 ? 2.057 35.706 42.726 1.00 37.69 313 PRO A C 1
ATOM 2424 O O . PRO A 1 313 ? 2.032 35.414 41.535 1.00 37.69 313 PRO A O 1
ATOM 2427 N N . TRP A 1 314 ? 0.965 35.997 43.435 1.00 29.95 314 TRP A N 1
ATOM 2428 C CA . TRP A 1 314 ? -0.439 35.996 42.982 1.00 29.95 314 TRP A CA 1
ATOM 2429 C C . TRP A 1 314 ? -1.214 34.680 43.191 1.00 29.95 314 TRP A C 1
ATOM 2431 O O . TRP A 1 314 ? -1.411 33.871 42.289 1.00 29.95 314 TRP A O 1
ATOM 2441 N N . SER A 1 315 ? -1.743 34.547 44.410 1.00 33.62 315 SER A N 1
ATOM 2442 C CA . SER A 1 315 ? -3.100 34.041 44.678 1.00 33.62 315 SER A CA 1
ATOM 2443 C C . SER A 1 315 ? -3.916 35.211 45.250 1.00 33.62 315 SER A C 1
ATOM 2445 O O . SER A 1 315 ? -3.329 36.135 45.827 1.00 33.62 315 SER A O 1
ATOM 2447 N N . PRO A 1 316 ? -5.231 35.242 45.019 1.00 45.41 316 PRO A N 1
ATOM 2448 C CA . PRO A 1 316 ? -6.150 34.535 45.912 1.00 45.41 316 PRO A CA 1
ATOM 2449 C C . PRO A 1 316 ? -6.762 33.287 45.283 1.00 45.41 316 PRO A C 1
ATOM 2451 O O . PRO A 1 316 ? -7.061 33.314 44.070 1.00 45.41 316 PRO A O 1
#

Sequence (316 aa):
NGLPEPVVHTETLGYEHLGALEVLRQLLPTAIVGDIPTSFETVGHIAHLNLKDEQLPYKRLIGRVILEKNDRITSVVNKTKAIENQFRVLPLEVIAGKDEMETMVVQHGIRYKLNYAEVYWNSRLEHEHNRLVREVFGAVKGSGRKGIGKKCSVILDMTCGVGPFTVPAAKAGCKVYANDLNPKCAEYTRMNCRLNKISEDNLPLVYCMDAREFVRRSQRKDVVGGDGSMGGPVLFDHAVINLPASGLEFVDAFRGAFDRTVWQGRRLPYVHCYTFVGKQDMETQMQTSDAGGEDPSGGAGPPPPPPRGPSCPWSP

InterPro domains:
  IPR025792 tRNA (guanine(37)-N(1))-methyltransferase, eukaryotic [MF_03152] (1-316)
  IPR029063 S-adenosyl-L-methionine-dependent methyltransferase superfamily [G3DSA:3.40.50.150] (101-292)
  IPR029063 S-adenosyl-L-methionine-dependent methyltransferase superfamily [SSF53335] (29-281)
  IPR030382 SAM-dependent methyltransferase TRM5/TYW2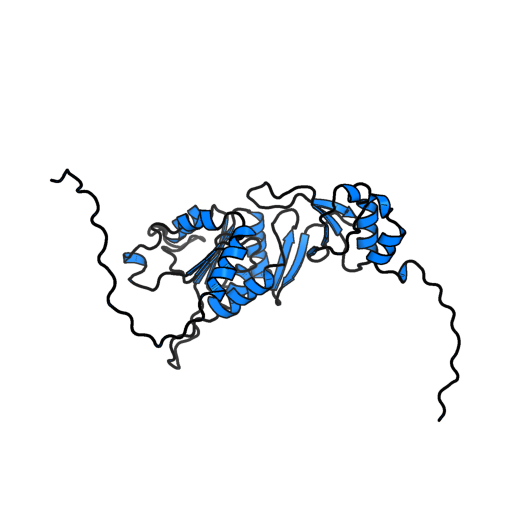-type [PS51684] (40-316)
  IPR056743 TRM5/TYW2-like, methyltransferase domain [PF02475] (103-224)
  IPR056744 TRM5/TYW2-like, N-terminal domain [PF25133] (22-99)

pLDDT: mean 82.59, std 19.29, range [29.95, 98.69]

Radius of gyration: 27.09 Å; chains: 1; bounding box: 59×86×79 Å

Secondary structure (DSSP, 8-state):
--PPPPPP------GGGS-HHHHHHHHS-HHHH-S-----EEETTEEEE---GGGGGGHHHHHHHHHHT-TT--EEEEE-S---STT----EEEEEE----EEEEEETTEEEEEETTTS---GGGHHHHHHIIIIIITT----S-TTS--PPPEEEESS-TT-TTHHHHHHTT-EEEEEESSHHHHHHHHHHHHHTT--GGG--EEEES-HHHHHHHHT-SS----SSS--S----SEEEE--TTTGGGGGGGGTT---HHHHTTPPPPEEEE-----HHHHHHHHHHHHTT---S-SPPPPPPPPP-PPPPP---

Foldseek 3Di:
DDDDDDDDDDDDDDPVNDALVRVCVVPPPCVQQVDDPPDFDDDFQETEEAGDPSCVVVLLVSLVSVPVRDVRHQWYWYFDDAQDDPQSFTDIDTSDGDPFQFHWDAAPNQIFTARNRQHDDDCPCRVVLVCCLVPPQLPPPDPDDPPDDRDGFAEEELAQQLNSNPQSNLVSVYAYAHEHQRVRSLVRVQVSNVVRPRDPNSRYLYYHDHSLVSLVQLAAQPACDDDSGNRHHDDGQEYEQPDADCQVVSVCSCVVSCDCVVCVPPDDHYYHTHYDDDPVRVVVVVVVVVVPDDDPDDDDDDDDDDDDDDDDDDDD

Organism: NCBI:txid464258